Protein AF-A0A6P2B727-F1 (afdb_monomer_lite)

Structure (mmCIF, N/CA/C/O backbone):
data_AF-A0A6P2B727-F1
#
_entry.id   AF-A0A6P2B727-F1
#
loop_
_atom_site.group_PDB
_atom_site.id
_atom_site.type_symbol
_atom_site.label_atom_id
_atom_site.label_alt_id
_atom_site.label_comp_id
_atom_site.label_asym_id
_atom_site.label_entity_id
_atom_site.label_seq_id
_atom_site.pdbx_PDB_ins_code
_atom_site.Cartn_x
_atom_site.Cartn_y
_atom_site.Cartn_z
_atom_site.occupancy
_atom_site.B_iso_or_equiv
_atom_site.auth_seq_id
_atom_site.auth_comp_id
_atom_site.auth_asym_id
_atom_site.auth_atom_id
_atom_site.pdbx_PDB_model_num
ATOM 1 N N . MET A 1 1 ? -50.972 2.238 59.332 1.00 48.84 1 MET A N 1
ATOM 2 C CA . MET A 1 1 ? -49.492 2.180 59.290 1.00 48.84 1 MET A CA 1
ATOM 3 C C . MET A 1 1 ? -49.099 0.873 58.619 1.00 48.84 1 MET A C 1
ATOM 5 O O . MET A 1 1 ? -49.820 -0.094 58.826 1.00 48.84 1 MET A O 1
ATOM 9 N N . THR A 1 2 ? -48.007 0.879 57.842 1.00 46.78 2 THR A N 1
ATOM 10 C CA . THR A 1 2 ? -47.614 -0.051 56.746 1.00 46.78 2 THR A CA 1
ATOM 11 C C . THR A 1 2 ? -48.340 0.319 55.432 1.00 46.78 2 THR A C 1
ATOM 13 O O . THR A 1 2 ? -49.539 0.117 55.327 1.00 46.78 2 THR A O 1
ATOM 16 N N . GLY A 1 3 ? -47.795 1.053 54.447 1.00 42.72 3 GLY A N 1
ATOM 17 C CA . GLY A 1 3 ? -46.407 1.303 54.014 1.00 42.72 3 GLY A CA 1
ATOM 18 C C . GLY A 1 3 ? -45.991 0.197 53.035 1.00 42.72 3 GLY A C 1
ATOM 19 O O . GLY A 1 3 ? -45.582 -0.849 53.504 1.00 42.72 3 GLY A O 1
ATOM 20 N N . SER A 1 4 ? -46.396 0.237 51.759 1.00 52.66 4 SER A N 1
ATOM 21 C CA . SER A 1 4 ? -45.688 0.842 50.607 1.00 52.66 4 SER A CA 1
ATOM 22 C C . SER A 1 4 ? -44.306 0.235 50.320 1.00 52.66 4 SER A C 1
ATOM 24 O O . SER A 1 4 ? -43.302 0.856 50.641 1.00 52.66 4 SER A O 1
ATOM 26 N N . GLU A 1 5 ? -44.271 -0.909 49.628 1.00 52.00 5 GLU A N 1
ATOM 27 C CA . GLU A 1 5 ? -43.082 -1.439 48.930 1.00 52.00 5 GLU A CA 1
ATOM 28 C C . GLU A 1 5 ? -43.487 -2.074 47.585 1.00 52.00 5 GLU A C 1
ATOM 30 O O . GLU A 1 5 ? -43.272 -3.251 47.319 1.00 52.00 5 GLU A O 1
ATOM 35 N N . ALA A 1 6 ? -44.137 -1.289 46.726 1.00 51.97 6 ALA A N 1
ATOM 36 C CA . ALA A 1 6 ? -44.366 -1.645 45.327 1.00 51.97 6 ALA A CA 1
ATOM 37 C C . ALA A 1 6 ? -43.779 -0.536 44.453 1.00 51.97 6 ALA A C 1
ATOM 39 O O . ALA A 1 6 ? -44.463 0.396 44.039 1.00 51.97 6 ALA A O 1
ATOM 40 N N . GLY A 1 7 ? -42.471 -0.595 44.250 1.00 49.44 7 GLY A N 1
ATOM 41 C CA . GLY A 1 7 ? -41.760 0.341 43.399 1.00 49.44 7 GLY A CA 1
ATOM 42 C C . GLY A 1 7 ? -40.264 0.185 43.584 1.00 49.44 7 GLY A C 1
ATOM 43 O O . GLY A 1 7 ? -39.797 0.080 44.710 1.00 49.44 7 GLY A O 1
ATOM 44 N N . ILE A 1 8 ? -39.531 0.268 42.474 1.00 53.00 8 ILE A N 1
ATOM 45 C CA . ILE A 1 8 ? -38.064 0.283 42.377 1.00 53.00 8 ILE A CA 1
ATOM 46 C C . ILE A 1 8 ? -37.431 -1.113 42.219 1.00 53.00 8 ILE A C 1
ATOM 48 O O . ILE A 1 8 ? -36.650 -1.559 43.055 1.00 53.00 8 ILE A O 1
ATOM 52 N N . THR A 1 9 ? -37.692 -1.806 41.104 1.00 48.69 9 THR A N 1
ATOM 53 C CA . THR A 1 9 ? -36.707 -2.786 40.581 1.00 48.69 9 THR A CA 1
ATOM 54 C C . THR A 1 9 ? -36.763 -3.032 39.067 1.00 48.69 9 THR A C 1
ATOM 56 O O . THR A 1 9 ? -36.356 -4.094 38.621 1.00 48.69 9 THR A O 1
ATOM 59 N N . GLU A 1 10 ? -37.219 -2.076 38.247 1.00 50.22 10 GLU A N 1
ATOM 60 C CA . GLU A 1 10 ? -37.373 -2.328 36.795 1.00 50.22 10 GLU A CA 1
ATOM 61 C C . GLU A 1 10 ? -36.897 -1.209 35.848 1.00 50.22 10 GLU A C 1
ATOM 63 O O . GLU A 1 10 ? -37.287 -1.170 34.688 1.00 50.22 10 GLU A O 1
ATOM 68 N N . SER A 1 11 ? -36.017 -0.297 36.278 1.00 48.41 11 SER A N 1
ATOM 69 C CA . SER A 1 11 ? -35.586 0.819 35.409 1.00 48.41 11 SER A CA 1
ATOM 70 C C . SER A 1 11 ? -34.076 1.010 35.249 1.00 48.41 11 SER A C 1
ATOM 72 O O . SER A 1 11 ? -33.653 2.105 34.892 1.00 48.41 11 SER A O 1
ATOM 74 N N . ASN A 1 12 ? -33.253 -0.018 35.483 1.00 45.47 12 ASN A N 1
ATOM 75 C CA . ASN A 1 12 ? -31.789 0.110 35.381 1.00 45.47 12 ASN A CA 1
ATOM 76 C C . ASN A 1 12 ? -31.136 -0.525 34.138 1.00 45.47 12 ASN A C 1
ATOM 78 O O . ASN A 1 12 ? -29.913 -0.546 34.058 1.00 45.47 12 ASN A O 1
ATOM 82 N N . GLU A 1 13 ? -31.902 -0.950 33.129 1.00 48.34 13 GLU A N 1
ATOM 83 C CA . GLU A 1 13 ? -31.339 -1.446 31.853 1.00 48.34 13 GLU A CA 1
ATOM 84 C C . GLU A 1 13 ? -31.308 -0.401 30.719 1.00 48.34 13 GLU A C 1
ATOM 86 O O . GLU A 1 13 ? -31.066 -0.728 29.561 1.00 48.34 13 GLU A O 1
ATOM 91 N N . ALA A 1 14 ? -31.504 0.884 31.025 1.00 47.47 14 ALA A N 1
ATOM 92 C CA . ALA A 1 14 ? -31.524 1.955 30.022 1.00 47.47 14 ALA A CA 1
ATOM 93 C C . ALA A 1 14 ? -30.276 2.861 30.060 1.00 47.47 14 ALA A C 1
ATOM 95 O O . ALA A 1 14 ? -30.385 4.079 29.971 1.00 47.47 14 ALA A O 1
ATOM 96 N N . VAL A 1 15 ? -29.078 2.290 30.199 1.00 49.50 15 VAL A N 1
ATOM 97 C CA . VAL A 1 15 ? -27.776 2.980 30.070 1.00 49.50 15 VAL A CA 1
ATOM 98 C C . VAL A 1 15 ? -26.810 1.880 29.595 1.00 49.50 15 VAL A C 1
ATOM 100 O O . VAL A 1 15 ? -26.574 0.934 30.324 1.00 49.50 15 VAL A O 1
ATOM 103 N N . THR A 1 16 ? -26.291 1.781 28.369 1.00 44.53 16 THR A N 1
ATOM 104 C CA . THR A 1 16 ? -25.568 2.767 27.561 1.00 44.53 16 THR A CA 1
ATOM 105 C C . THR A 1 16 ? -25.277 2.110 26.205 1.00 44.53 16 THR A C 1
ATOM 107 O O . THR A 1 16 ? -24.249 1.470 26.012 1.00 44.53 16 THR A O 1
ATOM 110 N N . GLY A 1 17 ? -26.170 2.263 25.234 1.00 41.81 17 GLY A N 1
ATOM 111 C CA . GLY A 1 17 ? -25.830 2.039 23.831 1.00 41.81 17 GLY A CA 1
ATOM 112 C C . GLY A 1 17 ? -25.302 3.338 23.241 1.00 41.81 17 GLY A C 1
ATOM 113 O O . GLY A 1 17 ? -25.975 3.934 22.405 1.00 41.81 17 GLY A O 1
ATOM 114 N N . GLN A 1 18 ? -24.158 3.851 23.714 1.00 43.84 18 GLN A N 1
ATOM 115 C CA . GLN A 1 18 ? -23.497 4.951 23.007 1.00 43.84 18 GLN A CA 1
ATOM 116 C C . GLN A 1 18 ? -23.000 4.398 21.670 1.00 43.84 18 GLN A C 1
ATOM 118 O O . GLN A 1 18 ? -21.858 3.964 21.548 1.00 43.84 18 GLN A O 1
ATOM 123 N N . THR A 1 19 ? -23.870 4.413 20.657 1.00 49.22 19 THR A N 1
ATOM 124 C CA . THR A 1 19 ? -23.474 4.357 19.253 1.00 49.22 19 THR A CA 1
ATOM 125 C C . THR A 1 19 ? -22.501 5.506 19.055 1.00 49.22 19 THR A C 1
ATOM 127 O O . THR A 1 19 ? -22.911 6.665 18.932 1.00 49.22 19 THR A O 1
ATOM 130 N N . THR A 1 20 ? -21.205 5.216 19.124 1.00 51.78 20 THR A N 1
ATOM 131 C CA . THR A 1 20 ? -20.160 6.171 18.784 1.00 51.78 20 THR A CA 1
ATOM 132 C C . THR A 1 20 ? -20.373 6.500 17.313 1.00 51.78 20 THR A C 1
ATOM 134 O O . THR A 1 20 ? -19.991 5.736 16.434 1.00 51.78 20 THR A O 1
ATOM 137 N N . ARG A 1 21 ? -21.104 7.590 17.031 1.00 57.75 21 ARG A N 1
ATOM 138 C CA . ARG A 1 21 ? -21.418 8.001 15.660 1.00 57.75 21 ARG A CA 1
ATOM 139 C C . ARG A 1 21 ? -20.094 8.217 14.939 1.00 57.75 21 ARG A C 1
ATOM 141 O O . ARG A 1 21 ? -19.360 9.165 15.234 1.00 57.75 21 ARG A O 1
ATOM 148 N N . GLY A 1 22 ? -19.767 7.279 14.055 1.00 63.84 22 GLY A N 1
ATOM 149 C CA . GLY A 1 22 ? -18.620 7.372 13.173 1.00 63.84 22 GLY A CA 1
ATOM 150 C C . GLY A 1 22 ? -18.729 8.614 12.301 1.00 63.84 22 GLY A C 1
ATOM 151 O O . GLY A 1 22 ? -19.780 9.247 12.194 1.00 63.84 22 GLY A O 1
ATOM 152 N N . PHE A 1 23 ? -17.615 9.000 11.692 1.00 73.38 23 PHE A N 1
ATOM 153 C CA . PHE A 1 23 ? -17.657 10.040 10.675 1.00 73.38 23 PHE A CA 1
ATOM 154 C C . PHE A 1 23 ? -18.499 9.518 9.503 1.00 73.38 23 PHE A C 1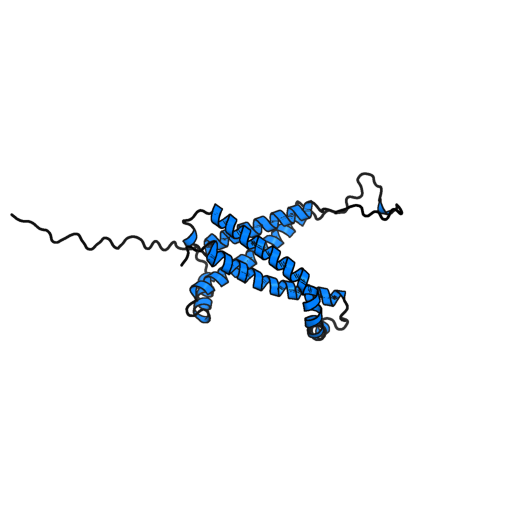
ATOM 156 O O . PHE A 1 23 ? -18.106 8.527 8.899 1.00 73.38 23 PHE A O 1
ATOM 163 N N . HIS A 1 24 ? -19.653 10.133 9.229 1.00 77.25 24 HIS A N 1
ATOM 164 C CA . HIS A 1 24 ? -20.531 9.707 8.142 1.00 77.25 24 HIS A CA 1
ATOM 165 C C . HIS A 1 24 ? -20.327 10.580 6.908 1.00 77.25 24 HIS A C 1
ATOM 167 O O . HIS A 1 24 ? -20.423 11.807 6.986 1.00 77.25 24 HIS A O 1
ATOM 173 N N . THR A 1 25 ? -20.075 9.952 5.764 1.00 84.75 25 THR A N 1
ATOM 174 C CA . THR A 1 25 ? -19.929 10.630 4.470 1.00 84.75 25 THR A CA 1
ATOM 175 C C . THR A 1 25 ? -21.089 10.287 3.538 1.00 84.75 25 THR A C 1
ATOM 177 O O . THR A 1 25 ? -21.704 9.232 3.684 1.00 84.75 25 THR A O 1
ATOM 180 N N . PRO A 1 26 ? -21.410 11.127 2.535 1.00 86.25 26 PRO A N 1
ATOM 181 C CA . PRO A 1 26 ? -22.421 10.778 1.534 1.00 86.25 26 PRO A CA 1
ATOM 182 C C . PRO A 1 26 ? -22.075 9.504 0.744 1.00 86.25 26 PRO A C 1
ATOM 184 O O . PRO A 1 26 ? -22.979 8.842 0.239 1.00 86.25 26 PRO A O 1
ATOM 187 N N . ILE A 1 27 ? -20.789 9.141 0.670 1.00 88.81 27 ILE A N 1
ATOM 188 C CA . ILE A 1 27 ? -20.309 7.918 0.015 1.00 88.81 27 ILE A CA 1
ATOM 189 C C . ILE A 1 27 ? -20.694 6.673 0.830 1.00 88.81 27 ILE A C 1
ATOM 191 O O . ILE A 1 27 ? -20.913 5.613 0.244 1.00 88.81 27 ILE A O 1
ATOM 195 N N . ASP A 1 28 ? -20.872 6.797 2.150 1.00 90.50 28 ASP A N 1
ATOM 196 C CA . ASP A 1 28 ? -21.197 5.669 3.031 1.00 90.50 28 ASP A CA 1
ATOM 197 C C . ASP A 1 28 ? -22.471 4.956 2.587 1.00 90.50 28 ASP A C 1
ATOM 199 O O . ASP A 1 28 ? -22.479 3.737 2.505 1.00 90.50 28 ASP A O 1
ATOM 203 N N . LYS A 1 29 ? -23.504 5.700 2.170 1.00 90.25 29 LYS A N 1
ATOM 204 C CA . LYS A 1 29 ? -24.764 5.114 1.682 1.00 90.25 29 LYS A CA 1
ATOM 205 C C . LYS A 1 29 ? -24.564 4.212 0.464 1.00 90.25 29 LYS A C 1
ATOM 207 O O . LYS A 1 29 ? -25.242 3.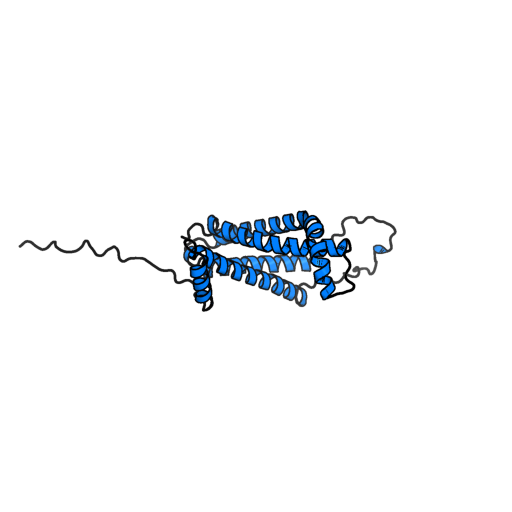199 0.322 1.00 90.25 29 LYS A O 1
ATOM 212 N N . ILE A 1 30 ? -23.650 4.588 -0.431 1.00 93.31 30 ILE A N 1
ATOM 213 C CA . ILE A 1 30 ? -23.333 3.800 -1.628 1.00 93.31 30 ILE A CA 1
ATOM 214 C C . ILE A 1 30 ? -22.572 2.540 -1.215 1.00 93.31 30 ILE A C 1
ATOM 216 O O . ILE A 1 30 ? -22.888 1.450 -1.688 1.00 93.31 30 ILE A O 1
ATOM 220 N N . ILE A 1 31 ? -21.601 2.679 -0.309 1.00 93.12 31 ILE A N 1
ATOM 221 C CA . ILE A 1 31 ? -20.817 1.553 0.206 1.00 93.12 31 ILE A CA 1
ATOM 222 C C . ILE A 1 31 ? -21.723 0.560 0.936 1.00 93.12 31 ILE A C 1
ATOM 224 O O . ILE A 1 31 ? -21.659 -0.632 0.651 1.00 93.12 31 ILE A O 1
ATOM 228 N N . GLU A 1 32 ? -22.593 1.043 1.820 1.00 92.69 32 GLU A N 1
ATOM 229 C CA . GLU A 1 32 ? -23.574 0.244 2.556 1.00 92.69 32 GLU A CA 1
ATOM 230 C C . GLU A 1 32 ? -24.523 -0.486 1.598 1.00 92.69 32 GLU A C 1
ATOM 232 O O . GLU A 1 32 ? -24.759 -1.680 1.762 1.00 92.69 32 GLU A O 1
ATOM 237 N N . ALA A 1 33 ? -25.010 0.183 0.546 1.00 91.94 33 ALA A N 1
ATOM 238 C CA . ALA A 1 33 ? -25.866 -0.447 -0.458 1.00 91.94 33 ALA A CA 1
ATOM 239 C C . ALA A 1 33 ? -25.145 -1.569 -1.228 1.00 91.94 33 ALA A C 1
ATOM 241 O O . ALA A 1 33 ? -25.716 -2.638 -1.453 1.00 91.94 33 ALA A O 1
ATOM 242 N N . ILE A 1 34 ? -23.884 -1.353 -1.617 1.00 93.44 34 ILE A N 1
ATOM 243 C CA . ILE A 1 34 ? -23.056 -2.378 -2.272 1.00 93.44 34 ILE A CA 1
ATOM 244 C C . ILE A 1 34 ? -22.805 -3.540 -1.305 1.00 93.44 34 ILE A C 1
ATOM 246 O O . ILE A 1 34 ? -22.976 -4.703 -1.673 1.00 93.44 34 ILE A O 1
ATOM 250 N N . ALA A 1 35 ? -22.442 -3.234 -0.063 1.00 93.62 35 ALA A N 1
ATOM 251 C CA . ALA A 1 35 ? -22.129 -4.224 0.951 1.00 93.62 35 ALA A CA 1
ATOM 252 C C . ALA A 1 35 ? -23.349 -5.080 1.320 1.00 93.62 35 ALA A C 1
ATOM 254 O O . ALA A 1 35 ? -23.233 -6.299 1.407 1.00 93.62 35 ALA A O 1
ATOM 255 N N . ALA A 1 36 ? -24.530 -4.473 1.449 1.00 92.62 36 ALA A N 1
ATOM 256 C CA . ALA A 1 36 ? -25.782 -5.187 1.681 1.00 92.62 36 ALA A CA 1
ATOM 257 C C . ALA A 1 36 ? -26.155 -6.100 0.502 1.00 92.62 36 ALA A C 1
ATOM 259 O O . ALA A 1 36 ? -26.687 -7.189 0.706 1.00 92.62 36 ALA A O 1
ATOM 260 N N . ARG A 1 37 ? -25.847 -5.684 -0.734 1.00 93.44 37 ARG A N 1
ATOM 261 C CA . ARG A 1 37 ? -26.163 -6.458 -1.940 1.00 93.44 37 ARG A CA 1
ATOM 262 C C . ARG A 1 37 ? -25.243 -7.662 -2.149 1.00 93.44 37 ARG A C 1
ATOM 264 O O . ARG A 1 37 ? -25.719 -8.701 -2.593 1.00 93.44 37 ARG A O 1
ATOM 271 N N . PHE A 1 38 ? -23.946 -7.515 -1.881 1.00 93.19 38 PHE A N 1
ATOM 272 C CA . PHE A 1 38 ? -22.937 -8.535 -2.206 1.00 93.19 38 PHE A CA 1
ATOM 273 C C . PHE A 1 38 ? -22.350 -9.254 -0.987 1.00 93.19 38 PHE A C 1
ATOM 275 O O . PHE A 1 38 ? -21.713 -10.290 -1.146 1.00 93.19 38 PHE A O 1
ATOM 282 N N . GLY A 1 39 ? -22.536 -8.720 0.219 1.00 85.00 39 GLY A N 1
ATOM 283 C CA . GLY A 1 39 ? -21.859 -9.204 1.419 1.00 85.00 39 GLY A CA 1
ATOM 284 C C . GLY A 1 39 ? -22.600 -10.282 2.205 1.00 85.00 39 GLY A C 1
ATOM 285 O O . GLY A 1 39 ? -21.966 -10.938 3.025 1.00 85.00 39 GLY A O 1
ATOM 286 N N . GLY A 1 40 ? -23.904 -10.492 1.984 1.00 91.94 40 GLY A N 1
ATOM 287 C CA . GLY A 1 40 ? -24.691 -11.501 2.710 1.00 91.94 40 GLY A CA 1
ATOM 288 C C . GLY A 1 40 ? -24.528 -11.387 4.234 1.00 91.94 40 GLY A C 1
ATOM 289 O O . GLY A 1 40 ? -24.643 -10.299 4.795 1.00 91.94 40 GLY A O 1
ATOM 290 N N . GLU A 1 41 ? -24.176 -12.492 4.898 1.00 91.25 41 GLU A N 1
ATOM 291 C CA . GLU A 1 41 ? -23.889 -12.539 6.347 1.00 91.25 41 GLU A CA 1
ATOM 292 C C . GLU A 1 41 ? -22.670 -11.694 6.767 1.00 91.25 41 GLU A C 1
ATOM 294 O O . GLU A 1 41 ? -22.508 -11.348 7.937 1.00 91.25 41 GLU A O 1
ATOM 299 N N . LYS A 1 42 ? -21.807 -11.334 5.812 1.00 91.06 42 LYS A N 1
ATOM 300 C CA . LYS A 1 42 ? -20.571 -10.566 6.004 1.00 91.06 42 LYS A CA 1
ATOM 301 C C . LYS A 1 42 ? -20.665 -9.134 5.473 1.00 91.06 42 LYS A C 1
ATOM 303 O O . LYS A 1 42 ? -19.636 -8.484 5.296 1.00 91.06 42 LYS A O 1
ATOM 308 N N . ALA A 1 43 ? -21.871 -8.600 5.263 1.00 91.31 43 ALA A N 1
ATOM 309 C CA . ALA A 1 43 ? -22.071 -7.237 4.758 1.00 91.31 43 ALA A CA 1
ATOM 310 C C . ALA A 1 43 ? -21.286 -6.175 5.553 1.00 91.31 43 ALA A C 1
ATOM 312 O O . ALA A 1 43 ? -20.611 -5.342 4.954 1.00 91.31 43 ALA A O 1
ATOM 313 N N . LYS A 1 44 ? -21.265 -6.261 6.889 1.00 90.38 44 LYS A N 1
ATOM 314 C CA . LYS A 1 44 ? -20.494 -5.334 7.742 1.00 90.38 44 LYS A CA 1
ATOM 315 C C . LYS A 1 44 ? -18.978 -5.422 7.502 1.00 90.38 44 LYS A C 1
ATOM 317 O O . LYS A 1 44 ? -18.282 -4.408 7.511 1.00 90.38 44 LYS A O 1
ATOM 322 N N . GLU A 1 45 ? -18.446 -6.624 7.273 1.00 92.19 45 GLU A N 1
ATOM 323 C CA . GLU A 1 45 ? -17.024 -6.816 6.949 1.00 92.19 45 GLU A CA 1
ATOM 324 C C . GLU A 1 45 ? -16.697 -6.290 5.546 1.00 92.19 45 GLU A C 1
ATOM 326 O O . GLU A 1 45 ? -15.668 -5.639 5.369 1.00 92.19 45 GLU A O 1
ATOM 331 N N . LEU A 1 46 ? -17.590 -6.501 4.572 1.00 93.81 46 LEU A N 1
ATOM 332 C CA . LEU A 1 46 ? -17.433 -5.979 3.215 1.00 93.81 46 LEU A CA 1
ATOM 333 C C . LEU A 1 46 ? -17.471 -4.443 3.184 1.00 93.81 46 LEU A C 1
ATOM 335 O O . LEU A 1 46 ? -16.656 -3.827 2.501 1.00 93.81 46 LEU A O 1
ATOM 339 N N . GLU A 1 47 ? -18.353 -3.812 3.958 1.00 93.94 47 GLU A N 1
ATOM 340 C CA . GLU A 1 47 ? -18.390 -2.354 4.118 1.00 93.94 47 GLU A CA 1
ATOM 341 C C . GLU A 1 47 ? -17.044 -1.820 4.639 1.00 93.94 47 GLU A C 1
ATOM 343 O O . GLU A 1 47 ? -16.455 -0.910 4.048 1.00 93.94 47 GLU A O 1
ATOM 348 N N . ARG A 1 48 ? -16.511 -2.434 5.707 1.00 94.25 48 ARG A N 1
ATOM 349 C CA . ARG A 1 48 ? -15.195 -2.091 6.271 1.00 94.25 48 ARG A CA 1
ATOM 350 C C . ARG A 1 48 ? -14.076 -2.305 5.255 1.00 94.25 48 ARG A C 1
ATOM 352 O O . ARG A 1 48 ? -13.184 -1.466 5.162 1.00 94.25 48 ARG A O 1
ATOM 359 N N . PHE A 1 49 ? -14.127 -3.387 4.481 1.00 95.44 49 PHE A N 1
ATOM 360 C CA . PHE A 1 49 ? -13.150 -3.666 3.432 1.00 95.44 49 PHE A CA 1
ATOM 361 C C . PHE A 1 49 ? -13.166 -2.597 2.337 1.00 95.44 49 PHE A C 1
ATOM 363 O O . PHE A 1 49 ? -12.110 -2.081 1.979 1.00 95.44 49 PHE A O 1
ATOM 370 N N . ILE A 1 50 ? -14.346 -2.204 1.847 1.00 94.81 50 ILE A N 1
ATOM 371 C CA . ILE A 1 50 ? -14.474 -1.164 0.816 1.00 94.81 50 ILE A CA 1
ATOM 372 C C . ILE A 1 50 ? -13.958 0.180 1.344 1.00 94.81 50 ILE A C 1
ATOM 374 O O . ILE A 1 50 ? -13.167 0.839 0.666 1.00 94.81 50 ILE A O 1
ATOM 378 N N . LYS A 1 51 ? -14.334 0.572 2.571 1.00 94.88 51 LYS A N 1
ATOM 379 C CA . LYS A 1 51 ? -13.802 1.788 3.209 1.00 94.88 51 LYS A CA 1
ATOM 380 C C . LYS A 1 51 ? -12.279 1.716 3.341 1.00 94.88 51 LYS A C 1
ATOM 382 O O . LYS A 1 51 ? -11.589 2.666 2.984 1.00 94.88 51 LYS A O 1
ATOM 387 N N . PHE A 1 52 ? -11.743 0.579 3.782 1.00 95.00 52 PHE A N 1
ATOM 388 C CA . PHE A 1 52 ? -10.302 0.360 3.897 1.00 95.00 52 PHE A CA 1
ATOM 389 C C . PHE A 1 52 ? -9.581 0.465 2.547 1.00 95.00 52 PHE A C 1
ATOM 391 O O . PHE A 1 52 ? -8.541 1.114 2.459 1.00 95.00 52 PHE A O 1
ATOM 398 N N . ALA A 1 53 ? -10.144 -0.114 1.485 1.00 94.44 53 ALA A N 1
ATOM 399 C CA . ALA A 1 53 ? -9.596 -0.025 0.136 1.00 94.44 53 ALA A CA 1
ATOM 400 C C . ALA A 1 53 ? -9.554 1.428 -0.362 1.00 94.44 53 ALA A C 1
ATOM 402 O O . ALA A 1 53 ? -8.532 1.861 -0.895 1.00 94.44 53 ALA A O 1
ATOM 403 N N . ILE A 1 54 ? -10.618 2.205 -0.125 1.00 94.69 54 ILE A N 1
ATOM 404 C CA . ILE A 1 54 ? -10.667 3.638 -0.458 1.00 94.69 54 ILE A CA 1
ATOM 405 C C . ILE A 1 54 ? -9.567 4.398 0.286 1.00 94.69 54 ILE A C 1
ATOM 407 O O . ILE A 1 54 ? -8.801 5.130 -0.339 1.00 94.69 54 ILE A O 1
ATOM 411 N N . VAL A 1 55 ? -9.434 4.182 1.598 1.00 93.19 55 VAL A N 1
ATOM 412 C CA . VAL A 1 55 ? -8.376 4.815 2.397 1.00 93.19 55 VAL A CA 1
ATOM 413 C C . VAL A 1 55 ? -6.985 4.421 1.891 1.00 93.19 55 VAL A C 1
ATOM 415 O O . VAL A 1 55 ? -6.108 5.279 1.785 1.00 93.19 55 VAL A O 1
ATOM 418 N N . GLY A 1 56 ? -6.782 3.154 1.526 1.00 90.69 56 GLY A N 1
ATOM 419 C CA . GLY A 1 56 ? -5.531 2.669 0.946 1.00 90.69 56 GLY A CA 1
ATOM 420 C C . GLY A 1 56 ? -5.176 3.372 -0.367 1.00 90.69 56 GLY A C 1
ATOM 421 O O . GLY A 1 56 ? -4.036 3.807 -0.538 1.00 90.69 56 GLY A O 1
ATOM 422 N N . ILE A 1 57 ? -6.152 3.554 -1.264 1.00 91.12 57 ILE A N 1
ATOM 423 C CA . ILE A 1 57 ? -5.974 4.305 -2.518 1.00 91.12 57 ILE A CA 1
ATOM 424 C C . ILE A 1 57 ? -5.625 5.767 -2.220 1.00 91.12 57 ILE A C 1
ATOM 426 O O . ILE A 1 57 ? -4.672 6.297 -2.790 1.00 91.12 57 ILE A O 1
ATOM 430 N N . THR A 1 58 ? -6.336 6.416 -1.293 1.00 91.44 58 THR A N 1
ATOM 431 C CA . THR A 1 58 ? -6.013 7.787 -0.867 1.00 91.44 58 THR A CA 1
ATOM 432 C C . THR A 1 58 ? -4.598 7.879 -0.293 1.00 91.44 58 THR A C 1
ATOM 434 O O . THR A 1 58 ? -3.870 8.811 -0.623 1.00 91.44 58 THR A O 1
ATOM 437 N N . GLY A 1 59 ? -4.173 6.898 0.506 1.00 87.56 59 GLY A N 1
ATOM 438 C CA . GLY A 1 59 ? -2.811 6.813 1.034 1.00 87.56 59 GLY A CA 1
ATOM 439 C C . GLY A 1 59 ? -1.754 6.737 -0.069 1.00 87.56 59 GLY A C 1
ATOM 440 O O . GLY A 1 59 ? -0.762 7.456 0.002 1.00 87.56 59 GLY A O 1
ATOM 441 N N . ALA A 1 60 ? -1.990 5.943 -1.118 1.00 86.56 60 ALA A N 1
ATOM 442 C CA . ALA A 1 60 ? -1.092 5.861 -2.272 1.00 86.56 60 ALA A CA 1
ATOM 443 C C . ALA A 1 60 ? -1.019 7.182 -3.059 1.00 86.56 60 ALA A C 1
ATOM 445 O O . ALA A 1 60 ? 0.057 7.587 -3.492 1.00 86.56 60 ALA A O 1
ATOM 446 N N . VAL A 1 61 ? -2.144 7.888 -3.212 1.00 90.12 61 VAL A N 1
ATOM 447 C CA . VAL A 1 61 ? -2.166 9.220 -3.843 1.00 90.12 61 VAL A CA 1
ATOM 448 C C . VAL A 1 61 ? -1.381 10.236 -3.011 1.00 90.12 61 VAL A C 1
ATOM 450 O O . VAL A 1 61 ? -0.619 11.021 -3.571 1.00 90.12 61 VAL A O 1
ATOM 453 N N . VAL A 1 62 ? -1.529 10.210 -1.682 1.00 87.25 62 VAL A N 1
ATOM 454 C CA . VAL A 1 62 ? -0.764 11.072 -0.768 1.00 87.25 62 VAL A CA 1
ATOM 455 C C . VAL A 1 62 ? 0.731 10.767 -0.845 1.00 87.25 62 VAL A C 1
ATOM 457 O O . VAL A 1 62 ? 1.519 11.705 -0.908 1.00 87.25 62 VAL A O 1
ATOM 460 N N . ASP A 1 63 ? 1.116 9.490 -0.885 1.00 84.25 63 ASP A N 1
ATOM 461 C CA . ASP A 1 63 ? 2.513 9.060 -1.017 1.00 84.25 63 ASP A CA 1
ATOM 462 C C . ASP A 1 63 ? 3.150 9.612 -2.301 1.00 84.25 63 ASP A C 1
ATOM 464 O O . ASP A 1 63 ? 4.132 10.354 -2.250 1.00 84.25 63 ASP A O 1
ATOM 468 N N . LEU A 1 64 ? 2.529 9.341 -3.454 1.00 84.88 64 LEU A N 1
ATOM 469 C CA . LEU A 1 64 ? 3.022 9.798 -4.756 1.00 84.88 64 LEU A CA 1
ATOM 470 C C . LEU A 1 64 ? 3.022 11.328 -4.868 1.00 84.88 64 LEU A C 1
ATOM 472 O O . LEU A 1 64 ? 3.979 11.912 -5.377 1.00 84.88 64 LEU A O 1
ATOM 476 N N . GLY A 1 65 ? 1.966 11.981 -4.379 1.00 86.38 65 GLY A N 1
ATOM 477 C CA . GLY A 1 65 ? 1.836 13.434 -4.412 1.00 86.38 65 GLY A CA 1
ATOM 478 C C . GLY A 1 65 ? 2.864 14.135 -3.527 1.00 86.38 65 GLY A C 1
ATOM 479 O O . GLY A 1 65 ? 3.492 15.101 -3.962 1.00 86.38 65 GLY A O 1
ATOM 480 N N . LEU A 1 66 ? 3.081 13.637 -2.307 1.00 87.75 66 LEU A N 1
ATOM 481 C CA . LEU A 1 66 ? 4.063 14.205 -1.387 1.00 87.75 66 LEU A CA 1
ATOM 482 C C . LEU A 1 66 ? 5.491 13.944 -1.866 1.00 87.75 66 LEU A C 1
ATOM 484 O O . LEU A 1 66 ? 6.321 14.848 -1.797 1.00 87.75 66 LEU A O 1
ATOM 488 N N . LEU A 1 67 ? 5.767 12.753 -2.404 1.00 82.62 67 LEU A N 1
ATOM 489 C CA . LEU A 1 67 ? 7.051 12.448 -3.026 1.00 82.62 67 LEU A CA 1
ATOM 490 C C . LEU A 1 67 ? 7.354 13.421 -4.172 1.00 82.62 67 LEU A C 1
ATOM 492 O O . LEU A 1 67 ? 8.427 14.024 -4.189 1.00 82.62 67 LEU A O 1
ATOM 496 N N . ALA A 1 68 ? 6.403 13.611 -5.090 1.00 85.06 68 ALA A N 1
ATOM 497 C CA . ALA A 1 68 ? 6.552 14.533 -6.211 1.00 85.06 68 ALA A CA 1
ATOM 498 C C . ALA A 1 68 ? 6.755 15.978 -5.733 1.00 85.06 68 ALA A C 1
ATOM 500 O O . ALA A 1 68 ? 7.656 16.667 -6.210 1.00 85.06 68 ALA A O 1
ATOM 501 N N . LEU A 1 69 ? 5.971 16.427 -4.746 1.00 86.00 69 LEU A N 1
ATOM 502 C CA . LEU A 1 69 ? 6.097 17.771 -4.186 1.00 86.00 69 LEU A CA 1
ATOM 503 C C . LEU A 1 69 ? 7.475 17.988 -3.555 1.00 86.00 69 LEU A C 1
ATOM 505 O O . LEU A 1 69 ? 8.133 18.981 -3.867 1.00 86.00 69 LEU A O 1
ATOM 509 N N . LEU A 1 70 ? 7.926 17.065 -2.699 1.00 84.19 70 LEU A N 1
ATOM 510 C CA . LEU A 1 70 ? 9.233 17.149 -2.049 1.00 84.19 70 LEU A CA 1
ATOM 511 C C . LEU A 1 70 ? 10.356 17.173 -3.083 1.00 84.19 70 LEU A C 1
ATOM 513 O O . LEU A 1 70 ? 11.250 18.002 -2.964 1.00 84.19 70 LEU A O 1
ATOM 517 N N . GLN A 1 71 ? 10.285 16.339 -4.120 1.00 82.75 71 GLN A N 1
ATOM 518 C CA . GLN A 1 71 ? 11.294 16.303 -5.179 1.00 82.75 71 GLN A CA 1
ATOM 519 C C . GLN A 1 71 ? 11.305 17.555 -6.063 1.00 82.75 71 GLN A C 1
ATOM 521 O O . GLN A 1 71 ? 12.358 17.949 -6.548 1.00 82.75 71 GLN A O 1
ATOM 526 N N . VAL A 1 72 ? 10.172 18.221 -6.263 1.00 84.69 72 VAL A N 1
ATOM 527 C CA . VAL A 1 72 ? 10.136 19.461 -7.056 1.00 84.69 72 VAL A CA 1
ATOM 528 C C . VAL A 1 72 ? 10.589 20.680 -6.243 1.00 84.69 72 VAL A C 1
ATOM 530 O O . VAL A 1 72 ? 11.105 21.634 -6.819 1.00 84.69 72 VAL A O 1
ATOM 533 N N . THR A 1 73 ? 10.415 20.670 -4.918 1.00 83.94 73 THR A N 1
ATOM 534 C CA . THR A 1 73 ? 10.599 21.868 -4.075 1.00 83.94 73 THR A CA 1
ATOM 535 C C . THR A 1 73 ? 11.820 21.805 -3.157 1.00 83.94 73 THR A C 1
ATOM 537 O O . THR A 1 73 ? 12.703 22.653 -3.255 1.00 83.94 73 THR A O 1
ATOM 540 N N . PHE A 1 74 ? 11.873 20.826 -2.251 1.00 79.19 74 PHE A N 1
ATOM 541 C CA . PHE A 1 74 ? 12.802 20.824 -1.112 1.00 79.19 74 PHE A CA 1
ATOM 542 C C . PHE A 1 74 ? 13.938 19.802 -1.235 1.00 79.19 74 PHE A C 1
ATOM 544 O O . PHE A 1 74 ? 15.006 19.996 -0.661 1.00 79.19 74 PHE A O 1
ATOM 551 N N . LEU A 1 75 ? 13.708 18.701 -1.949 1.00 78.44 75 LEU A N 1
ATOM 552 C CA . LEU A 1 75 ? 14.579 17.527 -2.019 1.00 78.44 75 LEU A CA 1
ATOM 553 C C . LEU A 1 75 ? 14.712 17.018 -3.465 1.00 78.44 75 LEU A C 1
ATOM 555 O O . LEU A 1 75 ? 14.367 15.863 -3.735 1.00 78.44 75 LEU A O 1
ATOM 559 N N . PRO A 1 76 ? 15.214 17.839 -4.407 1.00 74.19 76 PRO A N 1
ATOM 560 C CA . PRO A 1 76 ? 15.390 17.409 -5.786 1.00 74.19 76 PRO A CA 1
ATOM 561 C C . PRO A 1 76 ? 16.229 16.130 -5.881 1.00 74.19 76 PRO A C 1
ATOM 563 O O . PRO A 1 76 ? 17.223 16.003 -5.145 1.00 74.19 76 PRO A O 1
ATOM 566 N N . PRO A 1 77 ? 15.841 15.175 -6.758 1.00 70.00 77 PRO A N 1
ATOM 567 C CA . PRO A 1 77 ? 16.632 13.981 -7.010 1.00 70.00 77 PRO A CA 1
ATOM 568 C C . PRO A 1 77 ? 17.997 14.458 -7.471 1.00 70.00 77 PRO A C 1
ATOM 570 O O . PRO A 1 77 ? 18.065 15.191 -8.453 1.00 70.00 77 PRO A O 1
ATOM 573 N N . ALA A 1 78 ? 19.042 14.150 -6.695 1.00 65.88 78 ALA A N 1
ATOM 574 C CA . ALA A 1 78 ? 20.311 14.859 -6.804 1.00 65.88 78 ALA A CA 1
ATOM 575 C C . ALA A 1 78 ? 20.748 14.964 -8.271 1.00 65.88 78 ALA A C 1
ATOM 577 O O . ALA A 1 78 ? 21.023 13.947 -8.910 1.00 65.88 78 ALA A O 1
ATOM 578 N N . ALA A 1 79 ? 20.787 16.196 -8.787 1.00 54.97 79 ALA A N 1
ATOM 579 C CA . ALA A 1 79 ? 21.574 16.505 -9.963 1.00 54.97 79 ALA A CA 1
ATOM 580 C C . ALA A 1 79 ? 23.002 16.076 -9.632 1.00 54.97 79 ALA A C 1
ATOM 582 O O . ALA A 1 79 ? 23.461 16.325 -8.513 1.00 54.97 79 ALA A O 1
ATOM 583 N N . TYR A 1 80 ? 23.660 15.386 -10.564 1.00 46.88 80 TYR A N 1
ATOM 584 C CA . TYR A 1 80 ? 25.075 15.052 -10.479 1.00 46.88 80 TYR A CA 1
ATOM 585 C C . TYR A 1 80 ? 25.818 16.202 -9.796 1.00 46.88 80 TYR A C 1
ATOM 587 O O . TYR A 1 80 ? 25.870 17.305 -10.341 1.00 46.88 80 TYR A O 1
ATOM 595 N N . ILE A 1 81 ? 26.357 15.976 -8.594 1.00 43.69 81 ILE A N 1
ATOM 596 C CA . ILE A 1 81 ? 27.366 16.886 -8.069 1.00 43.69 81 ILE A CA 1
ATOM 597 C C . ILE A 1 81 ? 28.517 16.699 -9.048 1.00 43.69 81 ILE A C 1
ATOM 599 O O . ILE A 1 81 ? 29.255 15.718 -8.956 1.00 43.69 81 ILE A O 1
ATOM 603 N N . SER A 1 82 ? 28.626 17.586 -10.041 1.00 47.28 82 SER A N 1
ATOM 604 C CA . SER A 1 82 ? 29.881 17.802 -10.742 1.00 47.28 82 SER A CA 1
ATOM 605 C C . SER A 1 82 ? 30.896 17.976 -9.628 1.00 47.28 82 SER A C 1
ATOM 607 O O . SER A 1 82 ? 30.772 18.922 -8.849 1.00 47.28 82 SER A O 1
ATOM 609 N N . SER A 1 83 ? 31.764 16.975 -9.474 1.00 52.75 83 SER A N 1
ATOM 610 C CA . SER A 1 83 ? 32.782 16.849 -8.432 1.00 52.75 83 SER A CA 1
ATOM 611 C C . SER A 1 83 ? 33.180 18.227 -7.885 1.00 52.75 83 SER A C 1
ATOM 613 O O . SER A 1 83 ? 33.561 19.069 -8.705 1.00 52.75 83 SER A O 1
ATOM 615 N N . PRO A 1 84 ? 33.152 18.483 -6.563 1.00 43.66 84 PRO A N 1
ATOM 616 C CA . PRO A 1 84 ? 33.492 19.795 -5.995 1.00 43.66 84 PRO A CA 1
ATOM 617 C C . PRO A 1 84 ? 34.882 20.329 -6.397 1.00 43.66 84 PRO A C 1
ATOM 619 O O . PRO A 1 84 ? 35.188 21.491 -6.167 1.00 43.66 84 PRO A O 1
ATOM 622 N N . LEU A 1 85 ? 35.717 19.480 -7.007 1.00 55.66 85 LEU A N 1
ATOM 623 C CA . LEU A 1 85 ? 37.062 19.772 -7.502 1.00 55.66 85 LEU A CA 1
ATOM 624 C C . LEU A 1 85 ? 37.200 19.717 -9.041 1.00 55.66 85 LEU A C 1
ATOM 626 O O . LEU A 1 85 ? 38.317 19.720 -9.545 1.00 55.66 85 LEU A O 1
ATOM 630 N N . GLY A 1 86 ? 36.104 19.630 -9.806 1.00 48.88 86 GLY A N 1
ATOM 631 C CA . GLY A 1 86 ? 36.130 19.603 -11.281 1.00 48.88 86 GLY A CA 1
ATOM 632 C C . GLY A 1 86 ? 36.831 18.390 -11.921 1.00 48.88 86 GLY A C 1
ATOM 633 O O . GLY A 1 86 ? 37.073 18.399 -13.125 1.00 48.88 86 GLY A O 1
ATOM 634 N N . PHE A 1 87 ? 37.160 17.353 -11.146 1.00 51.25 87 PHE A N 1
ATOM 635 C CA . PHE A 1 87 ? 37.865 16.161 -11.611 1.00 51.25 87 PHE A CA 1
ATOM 636 C C . PHE A 1 87 ? 36.928 14.945 -11.670 1.00 51.25 87 PHE A C 1
ATOM 638 O O . PHE A 1 87 ? 36.422 14.480 -10.647 1.00 51.25 87 PHE A O 1
ATOM 645 N N . SER A 1 88 ? 36.713 14.411 -12.875 1.00 51.22 88 SER A N 1
ATOM 646 C CA . SER A 1 88 ? 35.964 13.170 -13.093 1.00 51.22 88 SER A CA 1
ATOM 647 C C . SER A 1 88 ? 36.880 11.964 -12.891 1.00 51.22 88 SER A C 1
ATOM 649 O O . SER A 1 88 ? 37.801 11.748 -13.673 1.00 51.22 88 SER A O 1
ATOM 651 N N . LEU A 1 89 ? 36.606 11.146 -11.872 1.00 52.25 89 LEU A N 1
ATOM 652 C CA . LEU A 1 89 ? 37.308 9.874 -11.641 1.00 52.25 89 LEU A CA 1
ATOM 653 C C . LEU A 1 89 ? 37.065 8.838 -12.759 1.00 52.25 89 LEU A C 1
ATOM 655 O O . LEU A 1 89 ? 37.765 7.833 -12.814 1.00 52.25 89 LEU A O 1
ATOM 659 N N . ALA A 1 90 ? 36.112 9.090 -13.667 1.00 52.09 90 ALA A N 1
ATOM 660 C CA . ALA A 1 90 ? 35.769 8.203 -14.780 1.00 52.09 90 ALA A CA 1
ATOM 661 C C . ALA A 1 90 ? 36.842 8.133 -15.887 1.00 52.09 90 ALA A C 1
ATOM 663 O O . ALA A 1 90 ? 36.723 7.317 -16.796 1.00 52.09 90 ALA A O 1
ATOM 664 N N . THR A 1 91 ? 37.879 8.978 -15.843 1.00 53.22 91 THR A N 1
ATOM 665 C CA . THR A 1 91 ? 39.001 8.957 -16.801 1.00 53.22 91 THR A CA 1
ATOM 666 C C . THR A 1 91 ? 40.183 8.104 -16.343 1.00 53.22 91 THR A C 1
ATOM 668 O O . THR A 1 91 ? 41.115 7.895 -17.120 1.00 53.22 91 THR A O 1
ATOM 671 N N . LEU A 1 92 ? 40.171 7.594 -15.106 1.00 63.44 92 LEU A N 1
ATOM 672 C CA . LEU A 1 92 ? 41.209 6.683 -14.637 1.00 63.44 92 LEU A CA 1
ATOM 673 C C . LEU A 1 92 ? 40.883 5.246 -15.078 1.00 63.44 92 LEU A C 1
ATOM 675 O O . LEU A 1 92 ? 39.777 4.772 -14.824 1.00 63.44 92 LEU A O 1
ATOM 679 N N . PRO A 1 93 ? 41.838 4.506 -15.671 1.00 52.75 93 PRO A N 1
ATOM 680 C CA . PRO A 1 93 ? 41.660 3.113 -16.083 1.00 52.75 93 PRO A CA 1
ATOM 681 C C . PRO A 1 93 ? 41.760 2.150 -14.883 1.00 52.75 93 PRO A C 1
ATOM 683 O O . PRO A 1 93 ? 42.368 1.088 -14.969 1.00 52.75 93 PRO A O 1
ATOM 686 N N . LEU A 1 94 ? 41.201 2.542 -13.737 1.00 59.56 94 LEU A N 1
ATOM 687 C CA . LEU A 1 94 ? 41.054 1.708 -12.551 1.00 59.56 94 LEU A CA 1
ATOM 688 C C . LEU A 1 94 ? 39.567 1.391 -12.415 1.00 59.56 94 LEU A C 1
ATOM 690 O O . LEU A 1 94 ? 38.794 2.150 -11.842 1.00 59.56 94 LEU A O 1
ATOM 694 N N . ASN A 1 95 ? 39.177 0.239 -12.944 1.00 54.66 95 ASN A N 1
ATOM 695 C CA . ASN A 1 95 ? 37.876 -0.414 -12.801 1.00 54.66 95 ASN A CA 1
ATOM 696 C C . ASN A 1 95 ? 37.613 -0.916 -11.365 1.00 54.66 95 ASN A C 1
ATOM 698 O O . ASN A 1 95 ? 37.091 -2.010 -11.158 1.00 54.66 95 ASN A O 1
ATOM 702 N N . MET A 1 96 ? 37.981 -0.122 -10.360 1.00 53.69 96 MET A N 1
ATOM 703 C CA . MET A 1 96 ? 37.569 -0.336 -8.982 1.00 53.69 96 MET A CA 1
ATOM 704 C C . MET A 1 96 ? 36.301 0.476 -8.722 1.00 53.69 96 MET A C 1
ATOM 706 O O . MET A 1 96 ? 36.353 1.596 -8.220 1.00 53.69 96 MET A O 1
ATOM 710 N N . GLU A 1 97 ? 35.145 -0.119 -9.023 1.00 50.16 97 GLU A N 1
ATOM 711 C CA . GLU A 1 97 ? 33.865 0.268 -8.418 1.00 50.16 97 GLU A CA 1
ATOM 712 C C . GLU A 1 97 ? 33.876 -0.101 -6.922 1.00 50.16 97 GLU A C 1
ATOM 714 O O . GLU A 1 97 ? 33.145 -0.972 -6.453 1.00 50.16 97 GLU A O 1
ATOM 719 N N . ILE A 1 98 ? 34.747 0.534 -6.133 1.00 49.00 98 ILE A N 1
ATOM 720 C CA . ILE A 1 98 ? 34.673 0.439 -4.676 1.00 49.00 98 ILE A CA 1
ATOM 721 C C . ILE A 1 98 ? 33.535 1.359 -4.238 1.00 49.00 98 ILE A C 1
ATOM 723 O O . ILE A 1 98 ? 33.718 2.555 -4.039 1.00 49.00 98 ILE A O 1
ATOM 727 N N . PHE A 1 99 ? 32.346 0.776 -4.097 1.00 42.22 99 PHE A N 1
ATOM 728 C CA . PHE A 1 99 ? 31.289 1.267 -3.211 1.00 42.22 99 PHE A CA 1
ATOM 729 C C . PHE A 1 99 ? 30.854 2.730 -3.427 1.00 42.22 99 PHE A C 1
ATOM 731 O O . PHE A 1 99 ? 30.518 3.438 -2.478 1.00 42.22 99 PHE A O 1
ATOM 738 N N . ALA A 1 100 ? 30.804 3.196 -4.675 1.00 41.34 100 ALA A N 1
ATOM 739 C CA . ALA A 1 100 ? 30.045 4.395 -4.998 1.00 41.34 100 ALA A CA 1
ATOM 740 C C . ALA A 1 100 ? 28.559 4.018 -4.985 1.00 41.34 100 ALA A C 1
ATOM 742 O O . ALA A 1 100 ? 27.979 3.713 -6.019 1.00 41.34 100 ALA A O 1
ATOM 743 N N . ILE A 1 101 ? 27.943 3.984 -3.802 1.00 47.34 101 ILE A N 1
ATOM 744 C CA . ILE A 1 101 ? 26.489 4.099 -3.695 1.00 47.34 101 ILE A CA 1
ATOM 745 C C . ILE A 1 101 ? 26.214 5.581 -3.967 1.00 47.34 101 ILE A C 1
ATOM 747 O O . ILE A 1 101 ? 26.494 6.390 -3.077 1.00 47.34 101 ILE A O 1
ATOM 751 N N . PRO A 1 102 ? 25.702 6.005 -5.142 1.00 50.31 102 PRO A N 1
ATOM 752 C CA . PRO A 1 102 ? 25.078 7.311 -5.249 1.00 50.31 102 PRO A CA 1
ATOM 753 C C . PRO A 1 102 ? 23.818 7.248 -4.388 1.00 50.31 102 PRO A C 1
ATOM 755 O O . PRO A 1 102 ? 22.708 6.999 -4.853 1.00 50.31 102 PRO A O 1
ATOM 758 N N . LEU A 1 103 ? 23.992 7.413 -3.078 1.00 48.94 103 LEU A N 1
ATOM 759 C CA . LEU A 1 103 ? 22.893 7.684 -2.188 1.00 48.94 103 LEU A CA 1
ATOM 760 C C . LEU A 1 103 ? 22.439 9.075 -2.602 1.00 48.94 103 LEU A C 1
ATOM 762 O O . LEU A 1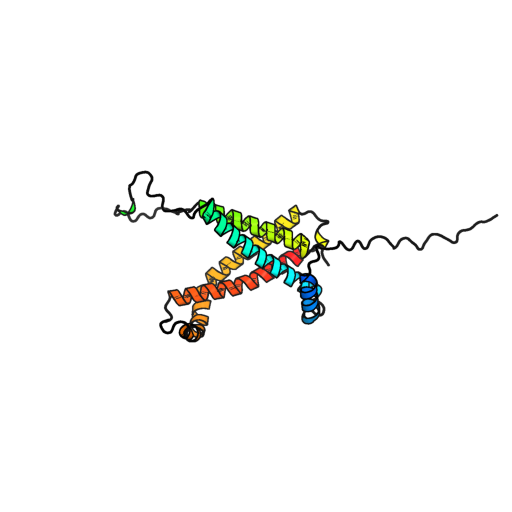 103 ? 23.008 10.079 -2.174 1.00 48.94 103 LEU A O 1
ATOM 766 N N . HIS A 1 104 ? 21.436 9.142 -3.478 1.00 65.62 104 HIS A N 1
ATOM 767 C CA . HIS A 1 104 ? 20.660 10.353 -3.676 1.00 65.62 104 HIS A CA 1
ATOM 768 C C . HIS A 1 104 ? 19.934 10.593 -2.349 1.00 65.62 104 HIS A C 1
ATOM 770 O O . HIS A 1 104 ? 18.764 10.253 -2.197 1.00 65.62 104 HIS A O 1
ATOM 776 N N . PHE A 1 105 ? 20.667 11.092 -1.351 1.00 73.38 105 PHE A N 1
ATOM 777 C CA . PHE A 1 105 ? 20.242 11.243 0.036 1.00 73.38 105 PHE A CA 1
ATOM 778 C C . PHE A 1 105 ? 18.894 11.963 0.099 1.00 73.38 105 PHE A C 1
ATOM 780 O O . PHE A 1 105 ? 17.990 11.527 0.801 1.00 73.38 105 PHE A O 1
ATOM 787 N N . ASN A 1 106 ? 18.707 12.956 -0.772 1.00 74.94 106 ASN A N 1
ATOM 788 C CA . ASN A 1 106 ? 17.446 13.663 -0.973 1.00 74.94 106 ASN A CA 1
ATOM 789 C C . ASN A 1 106 ? 16.277 12.743 -1.358 1.00 74.94 106 ASN A C 1
ATOM 791 O O . ASN A 1 106 ? 15.198 12.867 -0.792 1.00 74.94 106 ASN A O 1
ATOM 795 N N . VAL A 1 107 ? 16.480 11.800 -2.283 1.00 77.12 107 VAL A N 1
ATOM 796 C CA . VAL A 1 107 ? 15.446 10.842 -2.713 1.00 77.12 107 VAL A CA 1
ATOM 797 C C . VAL A 1 107 ? 15.123 9.870 -1.587 1.00 77.12 107 VAL A C 1
ATOM 799 O O . VAL A 1 107 ? 13.951 9.622 -1.315 1.00 77.12 107 VAL A O 1
ATOM 802 N N . ALA A 1 108 ? 16.140 9.351 -0.897 1.00 80.50 108 ALA A N 1
ATOM 803 C CA . ALA A 1 108 ? 15.939 8.455 0.240 1.00 80.50 108 ALA A CA 1
ATOM 804 C C . ALA A 1 108 ? 15.155 9.147 1.372 1.00 80.50 108 ALA A C 1
ATOM 806 O O . ALA A 1 108 ? 14.212 8.580 1.922 1.00 80.50 108 ALA A O 1
ATOM 807 N N . VAL A 1 109 ? 15.483 10.406 1.674 1.00 83.62 109 VAL A N 1
ATOM 808 C CA . VAL A 1 109 ? 14.757 11.208 2.668 1.00 83.62 109 VAL A CA 1
ATOM 809 C C . VAL A 1 109 ? 13.331 11.510 2.196 1.00 83.62 109 VAL A C 1
ATOM 811 O O . VAL A 1 109 ? 12.390 11.291 2.956 1.00 83.62 109 VAL A O 1
ATOM 814 N N . ALA A 1 110 ? 13.140 11.944 0.946 1.00 81.69 110 ALA A N 1
ATOM 815 C CA . ALA A 1 110 ? 11.819 12.276 0.406 1.00 81.69 110 ALA A CA 1
ATOM 816 C C . ALA A 1 110 ? 10.878 11.063 0.395 1.00 81.69 110 ALA A C 1
ATOM 818 O O . ALA A 1 110 ? 9.737 11.165 0.840 1.00 81.69 110 ALA A O 1
ATOM 819 N N . THR A 1 111 ? 11.372 9.907 -0.053 1.00 83.00 111 THR A N 1
ATOM 820 C CA . THR A 1 111 ? 10.614 8.644 -0.051 1.00 83.00 111 THR A CA 1
ATOM 821 C C . THR A 1 111 ? 10.272 8.188 1.363 1.00 83.00 111 THR A C 1
ATOM 823 O O . THR A 1 111 ? 9.144 7.771 1.610 1.00 83.00 111 THR A O 1
ATOM 826 N N . THR A 1 112 ? 11.192 8.338 2.320 1.00 84.69 112 THR A N 1
ATOM 827 C CA . THR A 1 112 ? 10.933 7.999 3.727 1.00 84.69 112 THR A CA 1
ATOM 828 C C . THR A 1 112 ? 9.853 8.896 4.336 1.00 84.69 112 THR A C 1
ATOM 830 O O . THR A 1 112 ? 8.941 8.401 4.997 1.00 84.69 112 THR A O 1
ATOM 833 N N . ILE A 1 113 ? 9.917 10.212 4.100 1.00 88.06 113 ILE A N 1
ATOM 834 C CA . ILE A 1 113 ? 8.913 11.166 4.595 1.00 88.06 113 ILE A CA 1
ATOM 835 C C . ILE A 1 113 ? 7.544 10.882 3.970 1.00 88.06 113 ILE A C 1
ATOM 837 O O . ILE A 1 113 ? 6.549 10.831 4.695 1.00 88.06 113 ILE A O 1
ATOM 841 N N . ALA A 1 114 ? 7.496 10.670 2.651 1.00 84.31 114 ALA A N 1
ATOM 842 C CA . ALA A 1 114 ? 6.267 10.350 1.931 1.00 84.31 114 ALA A CA 1
ATOM 843 C C . ALA A 1 114 ? 5.617 9.069 2.470 1.00 84.31 114 ALA A C 1
ATOM 845 O O . ALA A 1 114 ? 4.448 9.088 2.861 1.00 84.31 114 ALA A O 1
ATOM 846 N N . PHE A 1 115 ? 6.416 8.014 2.644 1.00 83.75 115 PHE A N 1
A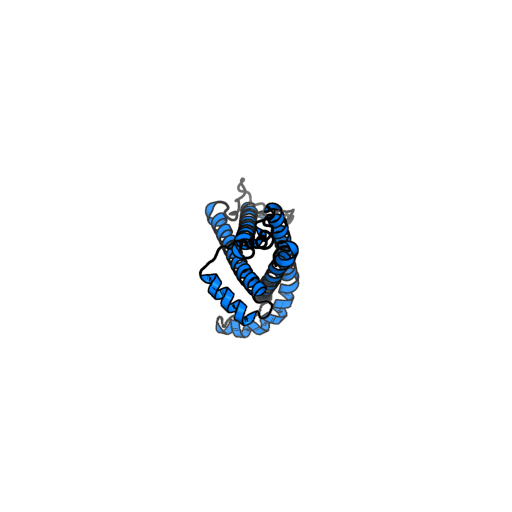TOM 847 C CA . PHE A 1 115 ? 5.954 6.743 3.183 1.00 83.75 115 PHE A CA 1
ATOM 848 C C . PHE A 1 115 ? 5.396 6.880 4.607 1.00 83.75 115 PHE A C 1
ATOM 850 O O . PHE A 1 115 ? 4.305 6.387 4.897 1.00 83.75 115 PHE A O 1
ATOM 857 N N . ILE A 1 116 ? 6.101 7.583 5.503 1.00 89.19 116 ILE A N 1
ATOM 858 C CA . ILE A 1 116 ? 5.627 7.808 6.879 1.00 89.19 116 ILE A CA 1
ATOM 859 C C . ILE A 1 116 ? 4.311 8.591 6.870 1.00 89.19 116 ILE A C 1
ATOM 861 O O . ILE A 1 116 ? 3.366 8.213 7.566 1.00 89.19 116 ILE A O 1
ATOM 865 N N . ALA A 1 117 ? 4.222 9.658 6.072 1.00 89.44 117 ALA A N 1
ATOM 866 C CA . ALA A 1 117 ? 3.006 10.454 5.952 1.00 89.44 117 ALA A CA 1
ATOM 867 C C . ALA A 1 117 ? 1.834 9.623 5.408 1.00 89.44 117 ALA A C 1
ATOM 869 O O . ALA A 1 117 ? 0.721 9.722 5.928 1.00 89.44 117 ALA A O 1
ATOM 870 N N . ALA A 1 118 ? 2.082 8.761 4.422 1.00 88.50 118 ALA A N 1
ATOM 871 C CA . ALA A 1 118 ? 1.086 7.858 3.863 1.00 88.50 118 ALA A CA 1
ATOM 872 C C . ALA A 1 118 ? 0.598 6.830 4.895 1.00 88.50 118 ALA A C 1
ATOM 874 O O . ALA A 1 118 ? -0.611 6.654 5.048 1.00 88.50 118 ALA A O 1
ATOM 875 N N . VAL A 1 119 ? 1.504 6.204 5.658 1.00 87.75 119 VAL A N 1
ATOM 876 C CA . VAL A 1 119 ? 1.152 5.251 6.728 1.00 87.75 119 VAL A CA 1
ATOM 877 C C . VAL A 1 119 ? 0.333 5.932 7.824 1.00 87.75 119 VAL A C 1
ATOM 879 O O . VAL A 1 119 ? -0.697 5.399 8.238 1.00 87.75 119 VAL A O 1
ATOM 882 N N . VAL A 1 120 ? 0.744 7.122 8.273 1.00 91.75 120 VAL A N 1
ATOM 883 C CA . VAL A 1 120 ? 0.026 7.882 9.308 1.00 91.75 120 VAL A CA 1
ATOM 884 C C . VAL A 1 120 ? -1.344 8.337 8.806 1.00 91.75 120 VAL A C 1
ATOM 886 O O . VAL A 1 120 ? -2.332 8.173 9.518 1.00 91.75 120 VAL A O 1
ATOM 889 N N . SER A 1 121 ? -1.427 8.857 7.580 1.00 92.50 121 SER A N 1
ATOM 890 C CA . SER A 1 121 ? -2.694 9.250 6.953 1.00 92.50 121 SER A CA 1
ATOM 891 C C . SER A 1 121 ? -3.648 8.057 6.847 1.00 92.50 121 SER A C 1
ATOM 893 O O . SER A 1 121 ? -4.781 8.124 7.325 1.00 92.50 121 SER A O 1
ATOM 895 N N . ASN A 1 122 ? -3.165 6.929 6.319 1.00 92.56 122 ASN A N 1
ATOM 896 C CA . ASN A 1 122 ? -3.936 5.695 6.192 1.00 92.56 122 ASN A CA 1
ATOM 897 C C . ASN A 1 122 ? -4.439 5.197 7.560 1.00 92.56 122 ASN A C 1
ATOM 899 O O . ASN A 1 122 ? -5.618 4.873 7.714 1.00 92.56 122 ASN A O 1
ATOM 903 N N . PHE A 1 123 ? -3.585 5.223 8.588 1.00 93.88 123 PHE A N 1
ATOM 904 C CA . PHE A 1 123 ? -3.979 4.877 9.953 1.00 93.88 123 PHE A CA 1
ATOM 905 C C . PHE A 1 123 ? -5.080 5.800 10.497 1.00 93.88 123 PHE A C 1
ATOM 907 O O . PHE A 1 123 ? -6.085 5.315 11.021 1.00 93.88 123 PHE A O 1
ATOM 914 N N . ILE A 1 124 ? -4.915 7.121 10.364 1.00 92.62 124 ILE A N 1
ATOM 915 C CA . ILE A 1 124 ? -5.879 8.110 10.864 1.00 92.62 124 ILE A CA 1
ATOM 916 C C . ILE A 1 124 ? -7.250 7.875 10.230 1.00 92.62 124 ILE A C 1
ATOM 918 O O . ILE A 1 124 ? -8.245 7.774 10.946 1.00 92.62 124 ILE A O 1
ATOM 922 N N . TRP A 1 125 ? -7.311 7.739 8.907 1.00 92.50 125 TRP A N 1
ATOM 923 C CA . TRP A 1 125 ? -8.564 7.500 8.195 1.00 92.50 125 TRP A CA 1
ATOM 924 C C . TRP A 1 125 ? -9.166 6.130 8.509 1.00 92.50 125 TRP A C 1
ATOM 926 O O . TRP A 1 125 ? -10.377 6.024 8.699 1.00 92.50 125 TRP A O 1
ATOM 936 N N . THR A 1 126 ? -8.339 5.096 8.664 1.00 93.50 126 THR A N 1
ATOM 937 C CA . THR A 1 126 ? -8.804 3.767 9.078 1.00 93.50 126 THR A CA 1
ATOM 938 C C . THR A 1 126 ? -9.439 3.812 10.471 1.00 93.50 126 THR A C 1
ATOM 940 O O . THR A 1 126 ? -10.541 3.310 10.670 1.00 93.50 126 THR A O 1
ATOM 943 N N . MET A 1 127 ? -8.814 4.490 11.430 1.00 91.69 127 MET A N 1
ATOM 944 C CA . MET A 1 127 ? -9.353 4.637 12.785 1.00 91.69 127 MET A CA 1
ATOM 945 C C . MET A 1 127 ? -10.592 5.553 12.831 1.00 91.69 127 MET A C 1
ATOM 947 O O . MET A 1 127 ? -11.517 5.329 13.612 1.00 91.69 127 MET A O 1
ATOM 951 N N . LEU A 1 128 ? -10.629 6.622 12.030 1.00 90.62 128 LEU A N 1
ATOM 952 C CA . LEU A 1 128 ? -11.729 7.587 12.071 1.00 90.62 128 LEU A CA 1
ATOM 953 C C . LEU A 1 128 ? -12.958 7.130 11.280 1.00 90.62 128 LEU A C 1
ATOM 955 O O . LEU A 1 128 ? -14.074 7.423 11.711 1.00 90.62 128 LEU A O 1
ATOM 959 N N . TRP A 1 129 ? -12.780 6.435 10.162 1.00 92.50 129 TRP A N 1
ATOM 960 C CA . TRP A 1 129 ? -13.870 6.141 9.231 1.00 92.50 129 TRP A CA 1
ATOM 961 C C . TRP A 1 129 ? -14.157 4.645 9.068 1.00 92.50 129 TRP A C 1
ATOM 963 O O . TRP A 1 129 ? -15.324 4.264 9.016 1.00 92.50 129 TRP A O 1
ATOM 973 N N . VAL A 1 130 ? -13.130 3.786 9.053 1.00 92.56 130 VAL A N 1
ATOM 974 C CA . VAL A 1 130 ? -13.317 2.327 8.903 1.00 92.56 130 VAL A CA 1
ATOM 975 C C . VAL A 1 130 ? -13.712 1.679 10.236 1.00 92.56 130 VAL A C 1
ATOM 977 O O . VAL A 1 130 ? -14.671 0.914 10.291 1.00 92.56 130 VAL A O 1
ATOM 980 N N . TYR A 1 131 ? -13.001 2.014 11.317 1.00 91.81 131 TYR A N 1
ATOM 981 C CA . TYR A 1 131 ? -13.188 1.445 12.659 1.00 91.81 131 TYR A CA 1
ATOM 982 C C . TYR A 1 131 ? -13.432 2.530 13.726 1.00 91.81 131 TYR A C 1
ATOM 984 O O . TYR A 1 131 ? -12.665 2.622 14.692 1.00 91.81 131 TYR A O 1
ATOM 992 N N . PRO A 1 132 ? -14.495 3.349 13.601 1.00 87.94 132 PRO A N 1
ATOM 993 C CA . PRO A 1 132 ? -14.763 4.449 14.531 1.00 87.94 132 PRO A CA 1
ATOM 994 C C . PRO A 1 132 ? -14.965 3.993 15.985 1.00 87.94 132 PRO A C 1
ATOM 996 O O . PRO A 1 132 ? -14.699 4.762 16.907 1.00 87.94 132 PRO A O 1
ATOM 999 N N . GLU A 1 133 ? -15.391 2.748 16.192 1.00 85.31 133 GLU A N 1
ATOM 1000 C CA . GLU A 1 133 ? -15.640 2.157 17.512 1.00 85.31 133 GLU A CA 1
ATOM 1001 C C . GLU A 1 133 ? -14.340 1.907 18.304 1.00 85.31 133 GLU A C 1
ATOM 1003 O O . GLU A 1 133 ? -14.326 2.002 19.530 1.00 85.31 133 GLU A O 1
ATOM 1008 N N . SER A 1 134 ? -13.207 1.704 17.620 1.00 84.25 134 SER A N 1
ATOM 1009 C CA . SER A 1 134 ? -11.911 1.393 18.254 1.00 84.25 134 SER A CA 1
ATOM 1010 C C . SER A 1 134 ? -11.234 2.593 18.947 1.00 84.25 134 SER A C 1
ATOM 1012 O O . SER A 1 134 ? -10.154 2.470 19.534 1.00 84.25 134 SER A O 1
ATOM 1014 N N . ARG A 1 135 ? -11.856 3.782 18.907 1.00 77.94 135 ARG A N 1
ATOM 1015 C CA . ARG A 1 135 ? -11.305 5.053 19.424 1.00 77.94 135 ARG A CA 1
ATOM 1016 C C . ARG A 1 135 ? -11.155 5.111 20.948 1.00 77.94 135 ARG A C 1
ATOM 1018 O O . ARG A 1 135 ? -10.467 6.004 21.442 1.00 77.94 135 ARG A O 1
ATOM 1025 N N . SER A 1 136 ? -11.796 4.207 21.687 1.00 76.50 136 SER A N 1
ATOM 1026 C CA . SER A 1 136 ? -11.742 4.142 23.156 1.00 76.50 136 SER A CA 1
ATOM 1027 C C . SER A 1 136 ? -10.411 3.593 23.694 1.00 76.50 136 SER A C 1
ATOM 1029 O O . SER A 1 136 ? -10.111 3.736 24.880 1.00 76.50 136 SER A O 1
ATOM 1031 N N . ARG A 1 137 ? -9.586 2.984 22.831 1.00 79.69 137 ARG A N 1
ATOM 1032 C CA . ARG A 1 137 ? -8.301 2.365 23.183 1.00 79.69 137 ARG A CA 1
ATOM 1033 C C . ARG A 1 137 ? -7.100 3.292 22.960 1.00 79.69 137 ARG A C 1
ATOM 1035 O O . ARG A 1 137 ? -7.187 4.412 22.457 1.00 79.69 137 ARG A O 1
ATOM 1042 N N . SER A 1 138 ? -5.920 2.803 23.345 1.00 87.62 138 SER A N 1
ATOM 1043 C CA . SER A 1 138 ? -4.658 3.527 23.203 1.00 87.62 138 SER A CA 1
ATOM 1044 C C . SER A 1 138 ? -4.223 3.660 21.735 1.00 87.62 138 SER A C 1
ATOM 1046 O O . SER A 1 138 ? -3.633 2.758 21.140 1.00 87.62 138 SER A O 1
ATOM 1048 N N . LYS A 1 139 ? -4.418 4.858 21.173 1.00 89.44 139 LYS A N 1
ATOM 1049 C CA . LYS A 1 139 ? -4.058 5.216 19.784 1.00 89.44 139 LYS A CA 1
ATOM 1050 C C . LYS A 1 139 ? -2.612 4.876 19.406 1.00 89.44 139 LYS A C 1
ATOM 1052 O O . LYS A 1 139 ? -2.345 4.447 18.290 1.00 89.44 139 LYS A O 1
ATOM 1057 N N . ARG A 1 140 ? -1.667 5.038 20.344 1.00 89.12 140 ARG A N 1
ATOM 1058 C CA . ARG A 1 140 ? -0.240 4.742 20.113 1.00 89.12 140 ARG A CA 1
ATOM 1059 C C . ARG A 1 140 ? 0.007 3.261 19.832 1.00 89.12 140 ARG A C 1
ATOM 1061 O O . ARG A 1 140 ? 0.793 2.941 18.950 1.00 89.12 140 ARG A O 1
ATOM 1068 N N . ARG A 1 141 ? -0.668 2.366 20.562 1.00 89.31 141 ARG A N 1
ATOM 1069 C CA . ARG A 1 141 ? -0.521 0.918 20.376 1.00 89.31 141 ARG A CA 1
ATOM 1070 C C . ARG A 1 141 ? -1.060 0.496 19.012 1.00 89.31 141 ARG A C 1
ATOM 1072 O O . ARG A 1 141 ? -0.361 -0.207 18.291 1.00 89.31 141 ARG A O 1
ATOM 1079 N N . GLN A 1 142 ? -2.245 0.989 18.650 1.00 92.06 142 GLN A N 1
ATOM 1080 C CA . GLN A 1 142 ? -2.852 0.706 17.350 1.00 92.06 142 GLN A CA 1
ATOM 1081 C C . GLN A 1 142 ? -1.984 1.219 16.194 1.00 92.06 142 GLN A C 1
ATOM 1083 O O . GLN A 1 142 ? -1.773 0.487 15.235 1.00 92.06 142 GLN A O 1
ATOM 1088 N N . LEU A 1 143 ? -1.417 2.428 16.303 1.00 93.00 143 LEU A N 1
ATOM 1089 C CA . LEU A 1 143 ? -0.510 2.965 15.283 1.00 93.00 143 LEU A CA 1
ATOM 1090 C C . LEU A 1 143 ? 0.723 2.073 15.090 1.00 93.00 143 LEU A C 1
ATOM 1092 O O . LEU A 1 143 ? 1.095 1.791 13.956 1.00 93.00 143 LEU A O 1
ATOM 1096 N N . VAL A 1 144 ? 1.346 1.609 16.180 1.00 94.00 144 VAL A N 1
ATOM 1097 C CA . VAL A 1 144 ? 2.523 0.725 16.104 1.00 94.00 144 VAL A CA 1
ATOM 1098 C C . VAL A 1 144 ? 2.168 -0.613 15.451 1.00 94.00 144 VAL A C 1
ATOM 1100 O O . VAL A 1 144 ? 2.899 -1.066 14.574 1.00 94.00 144 VAL A O 1
ATOM 1103 N N . GLN A 1 145 ? 1.038 -1.223 15.823 1.00 93.88 145 GLN A N 1
ATOM 1104 C CA . GLN A 1 145 ? 0.564 -2.468 15.204 1.00 93.88 145 GLN A CA 1
ATOM 1105 C C . GLN A 1 145 ? 0.259 -2.276 13.714 1.00 93.88 145 GLN A C 1
ATOM 1107 O O . GLN A 1 145 ? 0.727 -3.051 12.881 1.00 93.88 145 GLN A O 1
ATOM 1112 N N . PHE A 1 146 ? -0.455 -1.204 13.369 1.00 93.94 146 PHE A N 1
ATOM 1113 C CA . PHE A 1 146 ? -0.796 -0.862 11.993 1.00 93.94 146 PHE A CA 1
ATOM 1114 C C . PHE A 1 146 ? 0.448 -0.635 11.128 1.00 93.94 146 PHE A C 1
ATOM 1116 O O . PHE A 1 146 ? 0.551 -1.174 10.023 1.00 93.94 146 PHE A O 1
ATOM 1123 N N . ALA A 1 147 ? 1.410 0.143 11.632 1.00 92.56 147 ALA A N 1
ATOM 1124 C CA . ALA A 1 147 ? 2.668 0.404 10.943 1.00 92.56 147 ALA A CA 1
ATOM 1125 C C . ALA A 1 147 ? 3.465 -0.892 10.742 1.00 92.56 147 ALA A C 1
ATOM 1127 O O . ALA A 1 147 ? 3.952 -1.146 9.644 1.00 92.56 147 ALA A O 1
ATOM 1128 N N . PHE A 1 148 ? 3.535 -1.745 11.765 1.00 95.25 148 PHE A N 1
ATOM 1129 C CA . PHE A 1 148 ? 4.217 -3.034 11.684 1.00 95.25 148 PHE A CA 1
ATOM 1130 C C . PHE A 1 148 ? 3.596 -3.959 10.624 1.00 95.25 148 PHE A C 1
ATOM 1132 O O . PHE A 1 148 ? 4.312 -4.482 9.771 1.00 95.25 148 PHE A O 1
ATOM 1139 N N . ILE A 1 149 ? 2.265 -4.097 10.610 1.00 94.19 149 ILE A N 1
ATOM 1140 C CA . ILE A 1 149 ? 1.536 -4.863 9.583 1.00 94.19 149 ILE A CA 1
ATOM 1141 C C . ILE A 1 149 ? 1.812 -4.303 8.182 1.00 94.19 149 ILE A C 1
ATOM 1143 O O . ILE A 1 149 ? 2.078 -5.072 7.256 1.00 94.19 149 ILE A O 1
ATOM 1147 N N . SER A 1 150 ? 1.795 -2.974 8.040 1.00 90.88 150 SER A N 1
ATOM 1148 C CA . SER A 1 150 ? 2.026 -2.289 6.762 1.00 90.88 150 SER A CA 1
ATOM 1149 C C . SER A 1 150 ? 3.438 -2.531 6.224 1.00 90.88 150 SER A C 1
ATOM 1151 O O . SER A 1 150 ? 3.605 -2.781 5.031 1.00 90.88 150 SER A O 1
ATOM 1153 N N . VAL A 1 151 ? 4.452 -2.508 7.096 1.00 91.12 151 VAL A N 1
ATOM 1154 C CA . VAL A 1 151 ? 5.845 -2.818 6.732 1.00 91.12 151 VAL A CA 1
ATOM 1155 C C . VAL A 1 151 ? 5.980 -4.272 6.283 1.00 91.12 151 VAL A C 1
ATOM 1157 O O . VAL A 1 151 ? 6.615 -4.526 5.263 1.00 91.12 151 VAL A O 1
ATOM 1160 N N . ILE A 1 152 ? 5.339 -5.222 6.974 1.00 94.44 152 ILE A N 1
ATOM 1161 C CA . ILE A 1 152 ? 5.317 -6.629 6.537 1.00 94.44 152 ILE A CA 1
ATOM 1162 C C . ILE A 1 152 ? 4.683 -6.750 5.150 1.00 94.44 152 ILE A C 1
ATOM 1164 O O . ILE A 1 152 ? 5.248 -7.408 4.277 1.00 94.44 152 ILE A O 1
ATOM 1168 N N . GLY A 1 153 ? 3.547 -6.085 4.926 1.00 91.69 153 GLY A N 1
ATOM 1169 C CA . GLY A 1 153 ? 2.878 -6.068 3.628 1.00 91.69 153 GLY A CA 1
ATOM 1170 C C . GLY A 1 153 ? 3.772 -5.507 2.517 1.00 91.69 153 GLY A C 1
ATOM 1171 O O . GLY A 1 153 ? 3.879 -6.102 1.445 1.00 91.69 153 GLY A O 1
ATOM 1172 N N . TRP A 1 154 ? 4.474 -4.402 2.774 1.00 87.06 154 TRP A N 1
ATOM 1173 C CA . TRP A 1 154 ? 5.422 -3.811 1.825 1.00 87.06 154 TRP A CA 1
ATOM 1174 C C . TRP A 1 154 ? 6.621 -4.727 1.523 1.00 87.06 154 TRP A C 1
ATOM 1176 O O . TRP A 1 154 ? 7.014 -4.872 0.362 1.00 87.06 154 TRP A O 1
ATOM 1186 N N . SER A 1 155 ? 7.171 -5.399 2.534 1.00 91.62 155 SER A N 1
ATOM 1187 C CA . SER A 1 155 ? 8.261 -6.362 2.344 1.00 91.62 155 SER A CA 1
ATOM 1188 C C . SER A 1 155 ? 7.803 -7.581 1.542 1.00 91.62 155 SER A C 1
ATOM 1190 O O . SER A 1 155 ? 8.468 -7.971 0.583 1.00 91.62 155 SER A O 1
ATOM 1192 N N . ALA A 1 156 ? 6.636 -8.142 1.873 1.00 92.12 156 ALA A N 1
ATOM 1193 C CA . ALA A 1 156 ? 6.047 -9.269 1.151 1.00 92.12 156 ALA A CA 1
ATOM 1194 C C . ALA A 1 156 ? 5.763 -8.915 -0.317 1.00 92.12 156 ALA A C 1
ATOM 1196 O O . ALA A 1 156 ? 6.083 -9.698 -1.212 1.00 92.12 156 ALA A O 1
ATOM 1197 N N . ARG A 1 157 ? 5.245 -7.705 -0.576 1.00 92.38 157 ARG A N 1
ATOM 1198 C CA . ARG A 1 157 ? 5.073 -7.150 -1.927 1.00 92.38 157 ARG A CA 1
ATOM 1199 C C . ARG A 1 157 ? 6.382 -7.166 -2.709 1.00 92.38 157 ARG A C 1
ATOM 1201 O O . ARG A 1 157 ? 6.426 -7.644 -3.838 1.00 92.38 157 ARG A O 1
ATOM 1208 N N . THR A 1 158 ? 7.429 -6.599 -2.116 1.00 88.00 158 THR A N 1
ATOM 1209 C CA . THR A 1 158 ? 8.729 -6.416 -2.770 1.00 88.00 158 THR A CA 1
ATOM 1210 C C . THR A 1 158 ? 9.381 -7.762 -3.068 1.00 88.00 158 THR A C 1
ATOM 1212 O O . THR A 1 158 ? 9.872 -7.977 -4.178 1.00 88.00 158 THR A O 1
ATOM 1215 N N . LEU A 1 159 ? 9.311 -8.696 -2.117 1.00 93.25 159 LEU A N 1
ATOM 1216 C CA . LEU A 1 159 ? 9.787 -10.063 -2.293 1.00 93.25 159 LEU A CA 1
ATOM 1217 C C . LEU A 1 159 ? 9.034 -10.775 -3.424 1.00 93.25 159 LEU A C 1
ATOM 1219 O O . LEU A 1 159 ? 9.667 -11.321 -4.323 1.00 93.25 159 LEU A O 1
ATOM 1223 N N . TRP A 1 160 ? 7.700 -10.712 -3.423 1.00 95.12 160 TRP A N 1
ATOM 1224 C CA . TRP A 1 160 ? 6.874 -11.301 -4.478 1.00 95.12 160 TRP A CA 1
ATOM 1225 C C . TRP A 1 160 ? 7.245 -10.769 -5.863 1.00 95.12 160 TRP A C 1
ATOM 1227 O O . TRP A 1 160 ? 7.515 -11.558 -6.763 1.00 95.12 160 TRP A O 1
ATOM 1237 N N . ILE A 1 161 ? 7.302 -9.443 -6.036 1.00 90.12 161 ILE A N 1
ATOM 1238 C CA . ILE A 1 161 ? 7.624 -8.836 -7.335 1.00 90.12 161 ILE A CA 1
ATOM 1239 C C . ILE A 1 161 ? 9.008 -9.293 -7.797 1.00 90.12 161 ILE A C 1
ATOM 1241 O O . ILE A 1 161 ? 9.144 -9.738 -8.933 1.00 90.12 161 ILE A O 1
ATOM 1245 N N . THR A 1 162 ? 10.008 -9.247 -6.912 1.00 88.88 162 THR A N 1
ATOM 1246 C CA . THR A 1 162 ? 11.397 -9.621 -7.232 1.00 88.88 162 THR A CA 1
ATOM 1247 C C . THR A 1 162 ? 11.510 -11.072 -7.693 1.00 88.88 162 THR A C 1
ATOM 1249 O O . THR A 1 162 ? 12.248 -11.360 -8.631 1.00 88.88 162 THR A O 1
ATOM 1252 N N . LEU A 1 163 ? 10.764 -11.981 -7.062 1.00 94.56 163 LEU A N 1
ATOM 1253 C CA . LEU A 1 163 ? 10.784 -13.403 -7.402 1.00 94.56 163 LEU A CA 1
ATOM 1254 C C . LEU A 1 163 ? 9.960 -13.727 -8.653 1.00 94.56 163 LEU A C 1
ATOM 1256 O O . LEU A 1 163 ? 10.328 -14.623 -9.406 1.00 94.56 163 LEU A O 1
ATOM 1260 N N . MET A 1 164 ? 8.858 -13.009 -8.881 1.00 95.69 164 MET A N 1
ATOM 1261 C CA . MET A 1 164 ? 7.840 -13.431 -9.846 1.00 95.69 164 MET A CA 1
ATOM 1262 C C . MET A 1 164 ? 7.829 -12.648 -11.154 1.00 95.69 164 MET A C 1
ATOM 1264 O O . MET A 1 164 ? 7.249 -13.144 -12.118 1.00 95.69 164 MET A O 1
ATOM 1268 N N . TYR A 1 165 ? 8.439 -11.458 -11.239 1.00 95.31 165 TYR A N 1
ATOM 1269 C CA . TYR A 1 165 ? 8.293 -10.613 -12.433 1.00 95.31 165 TYR A CA 1
ATOM 1270 C C . TYR A 1 165 ? 8.781 -11.299 -13.719 1.00 95.31 165 TYR A C 1
ATOM 1272 O O . TYR A 1 165 ? 8.128 -11.175 -14.750 1.00 95.31 165 TYR A O 1
ATOM 1280 N N . VAL A 1 166 ? 9.873 -12.072 -13.662 1.00 93.19 166 VAL A N 1
ATOM 1281 C CA . VAL A 1 166 ? 10.381 -12.815 -14.830 1.00 93.19 166 VAL A CA 1
ATOM 1282 C C . VAL A 1 166 ? 9.413 -13.930 -15.219 1.00 93.19 166 VAL A C 1
ATOM 1284 O O . VAL A 1 166 ? 9.020 -14.026 -16.377 1.00 93.19 166 VAL A O 1
ATOM 1287 N N . SER A 1 167 ? 8.986 -14.746 -14.251 1.00 97.00 167 SER A N 1
ATOM 1288 C CA . SER A 1 167 ? 8.071 -15.862 -14.505 1.00 97.00 167 SER A CA 1
ATOM 1289 C C . SER A 1 167 ? 6.722 -15.385 -15.035 1.00 97.00 167 SER A C 1
ATOM 1291 O O . SER A 1 167 ? 6.191 -15.969 -15.969 1.00 97.00 167 SER A O 1
ATOM 1293 N N . ILE A 1 168 ? 6.172 -14.306 -14.481 1.00 96.69 168 ILE A N 1
ATOM 1294 C CA . ILE A 1 168 ? 4.909 -13.731 -14.951 1.00 96.69 168 ILE A CA 1
ATOM 1295 C C . ILE A 1 168 ? 5.076 -13.141 -16.356 1.00 96.69 168 ILE A C 1
ATOM 1297 O O . ILE A 1 168 ? 4.199 -13.339 -17.193 1.00 96.69 168 ILE A O 1
ATOM 1301 N N . GLY A 1 169 ? 6.194 -12.460 -16.632 1.00 95.69 169 GLY A N 1
ATOM 1302 C CA . GLY A 1 169 ? 6.505 -11.916 -17.957 1.00 95.69 169 GLY A CA 1
ATOM 1303 C C . GLY A 1 169 ? 6.486 -12.994 -19.037 1.00 95.69 169 GLY A C 1
ATOM 1304 O O . GLY A 1 169 ? 5.742 -12.863 -20.005 1.00 95.69 169 GLY A O 1
ATOM 1305 N N . ALA A 1 170 ? 7.186 -14.105 -18.806 1.00 95.19 170 ALA A N 1
ATOM 1306 C CA . ALA A 1 170 ? 7.259 -15.220 -19.751 1.00 95.19 170 ALA A CA 1
ATOM 1307 C C . ALA A 1 170 ? 5.889 -15.831 -20.095 1.00 95.19 170 ALA A C 1
ATOM 1309 O O . ALA A 1 170 ? 5.676 -16.298 -21.211 1.00 95.19 170 ALA A O 1
ATOM 1310 N N . TRP A 1 171 ? 4.949 -15.826 -19.146 1.00 95.88 171 TRP A N 1
ATOM 1311 C CA . TRP A 1 171 ? 3.609 -16.380 -19.353 1.00 95.88 171 TRP A CA 1
ATOM 1312 C C . TRP A 1 171 ? 2.633 -15.376 -19.968 1.00 95.88 171 TRP A C 1
ATOM 1314 O O . TRP A 1 171 ? 1.841 -15.735 -20.835 1.00 95.88 171 TRP A O 1
ATOM 1324 N N . ILE A 1 172 ? 2.666 -14.123 -19.516 1.00 96.31 172 ILE A N 1
ATOM 1325 C CA . ILE A 1 172 ? 1.655 -13.121 -19.871 1.00 96.31 172 ILE A CA 1
ATOM 1326 C C . ILE A 1 172 ? 2.047 -12.310 -21.106 1.00 96.31 172 ILE A C 1
ATOM 1328 O O . ILE A 1 172 ? 1.174 -11.949 -21.894 1.00 96.31 172 ILE A O 1
ATOM 1332 N N . ALA A 1 173 ? 3.334 -12.023 -21.309 1.00 94.88 173 ALA A N 1
ATOM 1333 C CA . ALA A 1 173 ? 3.771 -11.159 -22.401 1.00 94.88 173 ALA A CA 1
ATOM 1334 C C . ALA A 1 173 ? 3.369 -11.687 -23.795 1.00 94.88 173 ALA A C 1
ATOM 1336 O O . ALA A 1 173 ? 2.814 -10.889 -24.553 1.00 94.88 173 ALA A O 1
ATOM 1337 N N . PRO A 1 174 ? 3.492 -12.996 -24.116 1.00 95.06 174 PRO A N 1
ATOM 1338 C CA . PRO A 1 174 ? 3.023 -13.536 -25.400 1.00 95.06 174 PRO A CA 1
ATOM 1339 C C . PRO A 1 174 ? 1.512 -13.387 -25.613 1.00 95.06 174 PRO A C 1
ATOM 1341 O O . PRO A 1 174 ? 1.045 -13.251 -26.740 1.00 95.06 174 PRO A O 1
ATOM 1344 N N . MET A 1 175 ? 0.728 -13.389 -24.531 1.00 94.56 175 MET A N 1
ATOM 1345 C CA . MET A 1 175 ? -0.723 -13.196 -24.602 1.00 94.56 175 MET A CA 1
ATOM 1346 C C . MET A 1 175 ? -1.095 -11.727 -24.839 1.00 94.56 175 MET A C 1
ATOM 1348 O O . MET A 1 175 ? -2.118 -11.443 -25.461 1.00 94.56 175 MET A O 1
ATOM 1352 N N . LEU A 1 176 ? -0.285 -10.794 -24.330 1.00 94.06 176 LEU A N 1
ATOM 1353 C CA . LEU A 1 176 ? -0.526 -9.356 -24.451 1.00 94.06 176 LEU A CA 1
ATOM 1354 C C . LEU A 1 176 ? 0.063 -8.743 -25.722 1.00 94.06 176 LEU A C 1
ATOM 1356 O O . LEU A 1 176 ? -0.462 -7.732 -26.176 1.00 94.06 176 LEU A O 1
ATOM 1360 N N . GLU A 1 177 ? 1.100 -9.333 -26.314 1.00 93.88 177 GLU A N 1
ATOM 1361 C CA . GLU A 1 177 ? 1.704 -8.864 -27.568 1.00 93.88 177 GLU A CA 1
ATOM 1362 C C . GLU A 1 177 ? 0.681 -8.530 -28.670 1.00 93.88 177 GLU A C 1
ATOM 1364 O O . GLU A 1 177 ? 0.699 -7.385 -29.132 1.00 93.88 177 GLU A O 1
ATOM 1369 N N . PRO A 1 178 ? -0.262 -9.420 -29.052 1.00 94.69 178 PRO A N 1
ATOM 1370 C CA . PRO A 1 178 ? -1.229 -9.096 -30.101 1.00 94.69 178 PRO A CA 1
ATOM 1371 C C . PRO A 1 178 ? -2.148 -7.930 -29.718 1.00 94.69 178 PRO A C 1
ATOM 1373 O O . PRO A 1 178 ? -2.544 -7.151 -30.580 1.00 94.69 178 PRO A O 1
ATOM 1376 N N . LEU A 1 179 ? -2.469 -7.769 -28.429 1.00 93.88 179 LEU A N 1
ATOM 1377 C CA . LEU A 1 179 ? -3.266 -6.644 -27.938 1.00 93.88 179 LEU A CA 1
ATOM 1378 C C . LEU A 1 179 ? -2.470 -5.331 -27.972 1.00 93.88 179 LEU A C 1
ATOM 1380 O O . LEU A 1 179 ? -3.019 -4.290 -28.322 1.00 93.88 179 LEU A O 1
ATOM 1384 N N . ILE A 1 180 ? -1.180 -5.367 -27.631 1.00 93.06 180 ILE A N 1
ATOM 1385 C CA . ILE A 1 180 ? -0.298 -4.192 -27.665 1.00 93.06 180 ILE A CA 1
ATOM 1386 C C . ILE A 1 180 ? -0.068 -3.744 -29.112 1.00 93.06 180 ILE A C 1
ATOM 1388 O O . ILE A 1 180 ? -0.083 -2.542 -29.384 1.00 93.06 180 ILE A O 1
ATOM 1392 N N . GLN A 1 181 ? 0.061 -4.684 -30.051 1.00 95.12 181 GLN A N 1
ATOM 1393 C CA . GLN A 1 181 ? 0.243 -4.389 -31.474 1.00 95.12 181 GLN A CA 1
ATOM 1394 C C . GLN A 1 181 ? -0.938 -3.641 -32.108 1.00 95.12 181 GLN A C 1
ATOM 1396 O O . GLN A 1 181 ? -0.737 -2.907 -33.074 1.00 95.12 181 GLN A O 1
ATOM 1401 N N . VAL A 1 182 ? -2.144 -3.729 -31.530 1.00 95.44 182 VAL A N 1
ATOM 1402 C CA . VAL A 1 182 ? -3.293 -2.893 -31.933 1.00 95.44 182 VAL A CA 1
ATOM 1403 C C . VAL A 1 182 ? -2.998 -1.401 -31.740 1.00 95.44 182 VAL A C 1
ATOM 1405 O O . VAL A 1 182 ? -3.431 -0.578 -32.544 1.00 95.44 182 VAL A O 1
ATOM 1408 N N . PHE A 1 183 ? -2.253 -1.045 -30.690 1.00 95.19 183 PHE A N 1
ATOM 1409 C CA . PHE A 1 183 ? -1.903 0.342 -30.366 1.00 95.19 183 PHE A CA 1
ATOM 1410 C C . PHE A 1 183 ? -0.513 0.741 -30.875 1.00 95.19 183 PHE A C 1
ATOM 1412 O O . PHE A 1 183 ? -0.279 1.912 -31.166 1.00 95.19 183 PHE A O 1
ATOM 1419 N N . ASN A 1 184 ? 0.407 -0.219 -31.000 1.00 93.81 184 ASN A N 1
ATOM 1420 C CA . ASN A 1 184 ? 1.737 -0.025 -31.566 1.00 93.81 184 ASN A CA 1
ATOM 1421 C C . ASN A 1 184 ? 2.122 -1.209 -32.463 1.00 93.81 184 ASN A C 1
ATOM 1423 O O . ASN A 1 184 ? 2.722 -2.176 -32.003 1.00 93.81 184 ASN A O 1
ATOM 1427 N N . ALA A 1 185 ? 1.852 -1.088 -33.763 1.00 91.88 185 ALA A N 1
ATOM 1428 C CA . ALA A 1 185 ? 2.103 -2.145 -34.746 1.00 91.88 185 ALA A CA 1
ATOM 1429 C C . ALA A 1 185 ? 3.580 -2.570 -34.878 1.00 91.88 185 ALA A C 1
ATOM 1431 O O . ALA A 1 185 ? 3.859 -3.629 -35.430 1.00 91.88 185 ALA A O 1
ATOM 1432 N N . THR A 1 186 ? 4.529 -1.763 -34.389 1.00 92.62 186 THR A N 1
ATOM 1433 C CA . THR A 1 186 ? 5.969 -2.089 -34.403 1.00 92.62 186 THR A CA 1
ATOM 1434 C C . THR A 1 186 ? 6.452 -2.766 -33.123 1.00 92.62 186 THR A C 1
ATOM 1436 O O . THR A 1 186 ? 7.631 -3.092 -33.013 1.00 92.62 186 THR A O 1
ATOM 1439 N N . PHE A 1 187 ? 5.566 -2.964 -32.143 1.00 92.1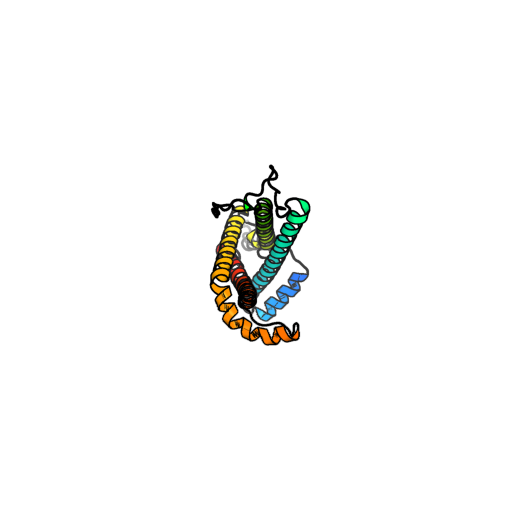9 187 PHE A N 1
ATOM 1440 C CA . PHE A 1 187 ? 5.915 -3.628 -30.898 1.00 92.19 187 PHE A CA 1
ATOM 1441 C C . PHE A 1 187 ? 6.260 -5.098 -31.147 1.00 92.19 187 PHE A C 1
ATOM 1443 O O . PHE A 1 187 ? 5.457 -5.857 -31.689 1.00 92.19 187 PHE A O 1
ATOM 1450 N N . THR A 1 188 ? 7.440 -5.495 -30.690 1.00 92.81 188 THR A N 1
ATOM 1451 C CA . THR A 1 188 ? 7.914 -6.878 -30.701 1.00 92.81 188 THR A CA 1
ATOM 1452 C C . THR A 1 188 ? 8.378 -7.242 -29.305 1.00 92.81 188 THR A C 1
ATOM 1454 O O . THR A 1 188 ? 9.038 -6.429 -28.652 1.00 92.81 188 THR A O 1
ATOM 1457 N N . LEU A 1 189 ? 8.086 -8.460 -28.859 1.00 90.94 189 LEU A N 1
ATOM 1458 C CA . LEU A 1 189 ? 8.594 -8.934 -27.578 1.00 90.94 189 LEU A CA 1
ATOM 1459 C C . LEU A 1 189 ? 10.114 -9.122 -27.609 1.00 90.94 189 LEU A C 1
ATOM 1461 O O . LEU A 1 189 ? 10.642 -10.019 -28.262 1.00 90.94 189 LEU A O 1
ATOM 1465 N N . ASP A 1 190 ? 10.808 -8.282 -26.849 1.00 92.38 190 ASP A N 1
ATOM 1466 C CA . ASP A 1 190 ? 12.213 -8.442 -26.498 1.00 92.38 190 ASP A CA 1
ATOM 1467 C C . ASP A 1 190 ? 12.364 -8.741 -24.987 1.00 92.38 190 ASP A C 1
ATOM 1469 O O . ASP A 1 190 ? 11.439 -8.478 -24.205 1.00 92.38 190 ASP A O 1
ATOM 1473 N N . PRO A 1 191 ? 13.527 -9.249 -24.530 1.00 92.25 191 PRO A N 1
ATOM 1474 C CA . PRO A 1 191 ? 13.726 -9.623 -23.128 1.00 92.25 191 PRO A CA 1
ATOM 1475 C C . PRO A 1 191 ? 13.506 -8.488 -22.116 1.00 92.25 191 PRO A C 1
ATOM 1477 O O . PRO A 1 191 ? 13.234 -8.759 -20.943 1.00 92.25 191 PRO A O 1
ATOM 1480 N N . VAL A 1 192 ? 13.651 -7.221 -22.524 1.00 92.00 192 VAL A N 1
ATOM 1481 C CA . VAL A 1 192 ? 13.395 -6.066 -21.652 1.00 92.00 192 VAL A CA 1
ATOM 1482 C C . VAL A 1 192 ? 11.895 -5.797 -21.552 1.00 92.00 192 VAL A C 1
ATOM 1484 O O . VAL A 1 192 ? 11.380 -5.668 -20.437 1.00 92.00 192 VAL A O 1
ATOM 1487 N N . SER A 1 193 ? 11.177 -5.765 -22.679 1.00 90.38 193 SER A N 1
ATOM 1488 C CA . SER A 1 193 ? 9.722 -5.556 -22.688 1.00 90.38 193 SER A CA 1
ATOM 1489 C C . SER A 1 193 ? 8.970 -6.670 -21.964 1.00 90.38 193 SER A C 1
ATOM 1491 O O . SER A 1 193 ? 8.047 -6.385 -21.201 1.00 90.38 193 SER A O 1
ATOM 1493 N N . GLU A 1 194 ? 9.404 -7.924 -22.113 1.00 93.56 194 GLU A N 1
ATOM 1494 C CA . GLU A 1 194 ? 8.830 -9.072 -21.399 1.00 93.56 194 GLU A CA 1
ATOM 1495 C C . GLU A 1 194 ? 8.919 -8.896 -19.874 1.00 93.56 194 GLU A C 1
ATOM 1497 O O . GLU A 1 194 ? 7.918 -9.001 -19.159 1.00 93.56 194 GLU A O 1
ATOM 1502 N N . LYS A 1 195 ? 10.111 -8.555 -19.368 1.00 91.75 195 LYS A N 1
ATOM 1503 C CA . LYS A 1 195 ? 10.340 -8.299 -17.938 1.00 91.75 195 LYS A CA 1
ATOM 1504 C C . LYS A 1 195 ? 9.560 -7.088 -17.437 1.00 91.75 195 LYS A C 1
ATOM 1506 O O . LYS A 1 195 ? 9.058 -7.113 -16.313 1.00 91.75 195 LYS A O 1
ATOM 1511 N N . SER A 1 196 ? 9.439 -6.046 -18.259 1.00 92.75 196 SER A N 1
ATOM 1512 C CA . SER A 1 196 ? 8.656 -4.854 -17.934 1.00 92.75 196 SER A CA 1
ATOM 1513 C C . SER A 1 196 ? 7.174 -5.199 -17.755 1.00 92.75 196 SER A C 1
ATOM 1515 O O . SER A 1 196 ? 6.605 -4.918 -16.697 1.00 92.75 196 SER A O 1
ATOM 1517 N N . ILE A 1 197 ? 6.575 -5.918 -18.713 1.00 93.38 197 ILE A N 1
ATOM 1518 C CA . ILE A 1 197 ? 5.194 -6.420 -18.620 1.00 93.38 197 ILE A CA 1
ATOM 1519 C C . ILE A 1 197 ? 5.021 -7.282 -17.366 1.00 93.38 197 ILE A C 1
ATOM 1521 O O . ILE A 1 197 ? 4.100 -7.059 -16.575 1.00 93.38 197 ILE A O 1
ATOM 1525 N N . GLY A 1 198 ? 5.941 -8.223 -17.148 1.00 95.06 198 GLY A N 1
ATOM 1526 C CA . GLY A 1 198 ? 5.937 -9.085 -15.973 1.00 95.06 198 GLY A CA 1
ATOM 1527 C C . GLY A 1 198 ? 5.971 -8.310 -14.657 1.00 95.06 198 GLY A C 1
ATOM 1528 O O . GLY A 1 198 ? 5.235 -8.642 -13.729 1.00 95.06 198 GLY A O 1
ATOM 1529 N N . SER A 1 199 ? 6.754 -7.230 -14.584 1.00 93.19 199 SER A N 1
ATOM 1530 C CA . SER A 1 199 ? 6.841 -6.373 -13.396 1.00 93.19 199 SER A CA 1
ATOM 1531 C C . SER A 1 199 ? 5.533 -5.635 -13.099 1.00 93.19 199 SER A C 1
ATOM 1533 O O . SER A 1 199 ? 5.093 -5.617 -11.947 1.00 93.19 199 SER A O 1
ATOM 1535 N N . VAL A 1 200 ? 4.859 -5.109 -14.128 1.00 92.88 200 VAL A N 1
ATOM 1536 C CA . VAL A 1 200 ? 3.568 -4.417 -13.991 1.00 92.88 200 VAL A CA 1
ATOM 1537 C C . VAL A 1 200 ? 2.496 -5.388 -13.503 1.00 92.88 200 VAL A C 1
ATOM 1539 O O . VAL A 1 200 ? 1.793 -5.099 -12.534 1.00 92.88 200 VAL A O 1
ATOM 1542 N N . VAL A 1 201 ? 2.399 -6.568 -14.119 1.00 96.19 201 VAL A N 1
ATOM 1543 C CA . VAL A 1 201 ? 1.408 -7.582 -13.731 1.00 96.19 201 VAL A CA 1
ATOM 1544 C C . VAL A 1 201 ? 1.687 -8.106 -12.319 1.00 96.19 201 VAL A C 1
ATOM 1546 O O . VAL A 1 201 ? 0.769 -8.176 -11.498 1.00 96.19 201 VAL A O 1
ATOM 1549 N N . ALA A 1 202 ? 2.950 -8.403 -11.990 1.00 96.00 202 ALA A N 1
ATOM 1550 C CA . ALA A 1 202 ? 3.348 -8.816 -10.645 1.00 96.00 202 ALA A CA 1
ATOM 1551 C C . ALA A 1 202 ? 2.978 -7.758 -9.598 1.00 96.00 202 ALA A C 1
ATOM 1553 O O . ALA A 1 202 ? 2.478 -8.099 -8.525 1.00 96.00 202 ALA A O 1
ATOM 1554 N N . GLN A 1 203 ? 3.180 -6.477 -9.919 1.00 93.38 203 GLN A N 1
ATOM 1555 C CA . GLN A 1 203 ? 2.829 -5.360 -9.053 1.00 93.38 203 GLN A CA 1
ATOM 1556 C C . GLN A 1 203 ? 1.318 -5.245 -8.825 1.00 93.38 203 GLN A C 1
ATOM 1558 O O . GLN A 1 203 ? 0.917 -5.022 -7.682 1.00 93.38 203 GLN A O 1
ATOM 1563 N N . LEU A 1 204 ? 0.491 -5.416 -9.860 1.00 93.44 204 LEU A N 1
ATOM 1564 C CA . LEU A 1 204 ? -0.972 -5.381 -9.733 1.00 93.44 204 LEU A CA 1
ATOM 1565 C C . LEU A 1 204 ? -1.487 -6.510 -8.833 1.00 93.44 204 LEU A C 1
ATOM 1567 O O . LEU A 1 204 ? -2.271 -6.260 -7.918 1.00 93.44 204 LEU A O 1
ATOM 1571 N N . ILE A 1 205 ? -0.990 -7.734 -9.034 1.00 95.44 205 ILE A N 1
ATOM 1572 C CA . ILE A 1 205 ? -1.330 -8.882 -8.180 1.00 95.44 205 ILE A CA 1
ATOM 1573 C C . ILE A 1 205 ? -0.908 -8.602 -6.736 1.00 95.44 205 ILE A C 1
ATOM 1575 O O . ILE A 1 205 ? -1.700 -8.762 -5.807 1.00 95.44 205 ILE A O 1
ATOM 1579 N N . ALA A 1 206 ? 0.323 -8.125 -6.542 1.00 94.06 206 ALA A N 1
ATOM 1580 C CA . ALA A 1 206 ? 0.840 -7.838 -5.215 1.00 94.06 206 ALA A CA 1
ATOM 1581 C C . ALA A 1 206 ? 0.034 -6.744 -4.504 1.00 94.06 206 ALA A C 1
ATOM 1583 O O . ALA A 1 206 ? -0.207 -6.860 -3.308 1.00 94.06 206 ALA A O 1
ATOM 1584 N N . MET A 1 207 ? -0.419 -5.705 -5.215 1.00 90.62 207 MET A N 1
ATOM 1585 C CA . MET A 1 207 ? -1.276 -4.660 -4.642 1.00 90.62 207 MET A CA 1
ATOM 1586 C C . MET A 1 207 ? -2.572 -5.239 -4.072 1.00 90.62 207 MET A C 1
ATOM 1588 O O . MET A 1 207 ? -2.937 -4.899 -2.948 1.00 90.62 207 MET A O 1
ATOM 1592 N N . VAL A 1 208 ? -3.234 -6.142 -4.800 1.00 93.06 208 VAL A N 1
ATOM 1593 C CA . VAL A 1 208 ? -4.466 -6.796 -4.330 1.00 93.06 208 VAL A CA 1
ATOM 1594 C C . VAL A 1 208 ? -4.183 -7.677 -3.113 1.00 93.06 208 VAL A C 1
ATOM 1596 O O . VAL A 1 208 ? -4.843 -7.540 -2.084 1.00 93.06 208 VAL A O 1
ATOM 1599 N N . VAL A 1 209 ? -3.167 -8.540 -3.190 1.00 95.00 209 VAL A N 1
ATOM 1600 C CA . VAL A 1 209 ? -2.819 -9.464 -2.096 1.00 95.00 209 VAL A CA 1
ATOM 1601 C C . VAL A 1 209 ? -2.423 -8.705 -0.829 1.00 95.00 209 VAL A C 1
ATOM 1603 O O . VAL A 1 209 ? -2.882 -9.028 0.265 1.00 95.00 209 VAL A O 1
ATOM 1606 N N . VAL A 1 210 ? -1.607 -7.661 -0.962 1.00 93.69 210 VAL A N 1
ATOM 1607 C CA . VAL A 1 210 ? -1.121 -6.861 0.169 1.00 93.69 210 VAL A CA 1
ATOM 1608 C C . VAL A 1 210 ? -2.236 -6.012 0.764 1.00 93.69 210 VAL A C 1
ATOM 1610 O O . VAL A 1 210 ? -2.271 -5.824 1.977 1.00 93.69 210 VAL A O 1
ATOM 1613 N N . MET A 1 211 ? -3.176 -5.529 -0.051 1.00 93.75 211 MET A N 1
ATOM 1614 C CA . MET A 1 211 ? -4.377 -4.858 0.444 1.00 93.75 211 MET A CA 1
ATOM 1615 C C . MET A 1 211 ? -5.223 -5.805 1.302 1.00 93.75 211 MET A C 1
ATOM 1617 O O . MET A 1 211 ? -5.614 -5.423 2.404 1.00 93.75 211 MET A O 1
ATOM 1621 N N . LEU A 1 212 ? -5.459 -7.036 0.834 1.00 94.62 212 LEU A N 1
ATOM 1622 C CA . LEU A 1 212 ? -6.184 -8.058 1.596 1.00 94.62 212 LEU A CA 1
ATOM 1623 C C . LEU A 1 212 ? -5.451 -8.397 2.899 1.00 94.62 212 LEU A C 1
ATOM 1625 O O . LEU A 1 212 ? -6.068 -8.386 3.962 1.00 94.62 212 LEU A O 1
ATOM 1629 N N . TRP A 1 213 ? -4.133 -8.619 2.834 1.00 95.06 213 TRP A N 1
ATOM 1630 C CA . TRP A 1 213 ? -3.289 -8.817 4.016 1.00 95.06 213 TRP A CA 1
ATOM 1631 C C . TRP A 1 213 ? -3.445 -7.667 5.011 1.00 95.06 213 TRP A C 1
ATOM 1633 O O . TRP A 1 213 ? -3.775 -7.897 6.172 1.00 95.06 213 TRP A O 1
ATOM 1643 N N . ASN A 1 214 ? -3.262 -6.427 4.554 1.00 94.31 214 ASN A N 1
ATOM 1644 C CA . ASN A 1 214 ? -3.349 -5.250 5.406 1.00 94.31 214 ASN A CA 1
ATOM 1645 C C . ASN A 1 214 ? -4.743 -5.109 6.024 1.00 94.31 214 ASN A C 1
ATOM 1647 O O . ASN A 1 214 ? -4.841 -4.761 7.198 1.00 94.31 214 ASN A O 1
ATOM 1651 N N . PHE A 1 215 ? -5.812 -5.398 5.281 1.00 95.31 215 PHE A N 1
ATOM 1652 C CA . PHE A 1 215 ? -7.166 -5.360 5.819 1.00 95.31 215 PHE A CA 1
ATOM 1653 C C . PHE A 1 215 ? -7.371 -6.416 6.908 1.00 95.31 215 PHE A C 1
ATOM 1655 O O . PHE A 1 215 ? -7.716 -6.066 8.037 1.00 95.31 215 PHE A O 1
ATOM 1662 N N . PHE A 1 216 ? -7.135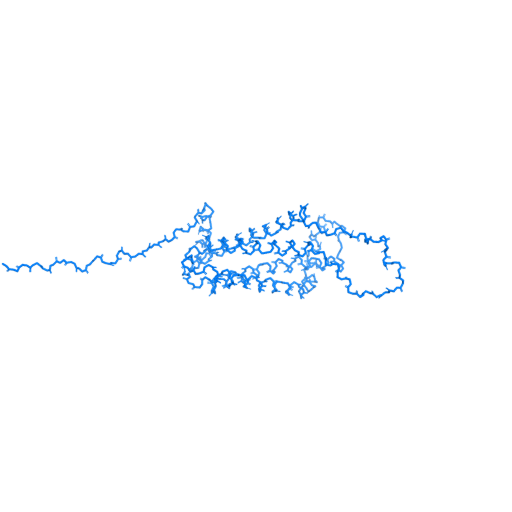 -7.693 6.598 1.00 95.56 216 PHE A N 1
ATOM 1663 C CA . PHE A 1 216 ? -7.430 -8.790 7.521 1.00 95.56 216 PHE A CA 1
ATOM 1664 C C . PHE A 1 216 ? -6.503 -8.792 8.735 1.00 95.56 216 PHE A C 1
ATOM 1666 O O . PHE A 1 216 ? -6.975 -8.948 9.861 1.00 95.56 216 PHE A O 1
ATOM 1673 N N . ALA A 1 217 ? -5.206 -8.545 8.548 1.00 95.50 217 ALA A N 1
ATOM 1674 C CA . ALA A 1 217 ? -4.274 -8.444 9.665 1.00 95.50 217 ALA A CA 1
ATOM 1675 C C . ALA A 1 217 ? -4.675 -7.304 10.614 1.00 95.50 217 ALA A C 1
ATOM 1677 O O . ALA A 1 217 ? -4.706 -7.498 11.828 1.00 95.50 217 ALA A O 1
ATOM 1678 N N . ASN A 1 218 ? -5.068 -6.135 10.091 1.00 94.75 218 ASN A N 1
ATOM 1679 C CA . ASN A 1 218 ? -5.545 -5.047 10.946 1.00 94.75 218 ASN A CA 1
ATOM 1680 C C . ASN A 1 218 ? -6.901 -5.364 11.586 1.00 94.75 218 ASN A C 1
ATOM 1682 O O . ASN A 1 218 ? -7.087 -5.065 12.763 1.00 94.75 218 ASN A O 1
ATOM 1686 N N . ARG A 1 219 ? -7.824 -5.998 10.855 1.00 93.81 219 ARG A N 1
ATOM 1687 C CA . ARG A 1 219 ? -9.138 -6.406 11.369 1.00 93.81 219 ARG A CA 1
ATOM 1688 C C . ARG A 1 219 ? -9.024 -7.349 12.565 1.00 93.81 219 ARG A C 1
ATOM 1690 O O . ARG A 1 219 ? -9.760 -7.170 13.531 1.00 93.81 219 ARG A O 1
ATOM 1697 N N . TYR A 1 220 ? -8.139 -8.343 12.490 1.00 92.94 220 TYR A N 1
ATOM 1698 C CA . TYR A 1 220 ? -8.022 -9.390 13.509 1.00 92.94 220 TYR A CA 1
ATOM 1699 C C . TYR A 1 220 ? -6.982 -9.099 14.592 1.00 92.94 220 TYR A C 1
ATOM 1701 O O . TYR A 1 220 ? -7.041 -9.718 15.652 1.00 92.94 220 TYR A O 1
ATOM 1709 N N . TRP A 1 221 ? -6.040 -8.176 14.363 1.00 93.12 221 TRP A N 1
ATOM 1710 C CA . TRP A 1 221 ? -4.991 -7.867 15.340 1.00 93.12 221 TRP A CA 1
ATOM 1711 C C . TRP A 1 221 ? -5.044 -6.438 15.886 1.00 93.12 221 TRP A C 1
ATOM 1713 O O . TRP A 1 221 ? -5.036 -6.260 17.104 1.00 93.12 221 TRP A O 1
ATOM 1723 N N . THR A 1 222 ? -5.095 -5.426 15.017 1.00 90.31 222 THR A N 1
ATOM 1724 C CA . THR A 1 222 ? -5.080 -4.007 15.426 1.00 90.31 222 THR A CA 1
ATOM 1725 C C . THR A 1 222 ? -6.428 -3.557 15.993 1.00 90.31 222 THR A C 1
ATOM 1727 O O . THR A 1 222 ? -6.465 -2.850 16.996 1.00 90.31 222 THR A O 1
ATOM 1730 N N . PHE A 1 223 ? -7.523 -3.988 15.363 1.00 89.75 223 PHE A N 1
ATOM 1731 C CA . PHE A 1 223 ? -8.911 -3.634 15.690 1.00 89.75 223 PHE A CA 1
ATOM 1732 C C . PHE A 1 223 ? -9.712 -4.870 16.114 1.00 89.75 223 PHE A C 1
ATOM 1734 O O . PHE A 1 223 ? -10.871 -5.057 15.738 1.00 89.75 223 PHE A O 1
ATOM 1741 N N . ASN A 1 224 ? -9.053 -5.758 16.859 1.00 86.81 224 ASN A N 1
ATOM 1742 C CA . ASN A 1 224 ? -9.617 -7.030 17.306 1.00 86.81 224 ASN A CA 1
ATOM 1743 C C . ASN A 1 224 ? -10.769 -6.881 18.312 1.00 86.81 224 ASN A C 1
ATOM 1745 O O . ASN A 1 224 ? -11.429 -7.859 18.638 1.00 86.81 224 ASN A O 1
ATOM 1749 N N . ASP A 1 225 ? -10.976 -5.670 18.813 1.00 80.06 225 ASP A N 1
ATOM 1750 C CA . ASP A 1 225 ? -11.986 -5.276 19.782 1.00 80.06 225 ASP A CA 1
ATOM 1751 C C . ASP A 1 225 ? -13.286 -4.785 19.141 1.00 80.06 225 ASP A C 1
ATOM 1753 O O . ASP A 1 225 ? -14.233 -4.469 19.852 1.00 80.06 225 ASP A O 1
ATOM 1757 N N . VAL A 1 226 ? -13.320 -4.690 17.813 1.00 81.75 226 VAL A N 1
ATOM 1758 C CA . VAL A 1 226 ? -14.503 -4.264 17.074 1.00 81.75 226 VAL A CA 1
ATOM 1759 C C . VAL A 1 226 ? -15.279 -5.495 16.609 1.00 81.75 226 VAL A C 1
ATOM 1761 O O . VAL A 1 226 ? -14.720 -6.345 15.909 1.00 81.75 226 VAL A O 1
ATOM 1764 N N . ASP A 1 227 ? -16.572 -5.547 16.929 1.00 67.06 227 ASP A N 1
ATOM 1765 C CA . ASP A 1 227 ? -17.506 -6.577 16.456 1.00 67.06 227 ASP A CA 1
ATOM 1766 C C . ASP A 1 227 ? -17.974 -6.271 15.022 1.00 67.06 227 ASP A C 1
ATOM 1768 O O . ASP A 1 227 ? -18.544 -5.184 14.754 1.00 67.06 227 ASP A O 1
#

Foldseek 3Di:
DDDDDDDDDPPPPPDDPPPLDFPDDPCLVVLLVVLVVPVVVHSLLSSLLVLLVVLLVVLVVQLVVQLVVLCVPPQPQDDPPCPPVNDDPVPDPDPPPPDPPPPSVSSVVSNVVSNVVSLVSSLVSSCRHSPVVLVVDDSVVLSVQLVVLLVVLVVVLVVQLVVWLLVQLVVCVVVCQVVVCVVPVPDDDDSVVSSVVSSVVSNVVSVVVSSVSSSVSCCCPSNVVGD

Sequence (227 aa):
MTGSEAGITESNEAVTGQTTRGFHTPIDKIIEAIAARFGGEKAKELERFIKFAIVGITGAVVDLGLLALLQVTFLPPAAYISSPLGFSLATLPLNMEIFAIPLHFNVAVATTIAFIAAVVSNFIWTMLWVYPESRSRSKRRQLVQFAFISVIGWSARTLWITLMYVSIGAWIAPMLEPLIQVFNATFTLDPVSEKSIGSVVAQLIAMVVVMLWNFFANRYWTFNDVD

pLDDT: mean 81.66, std 17.18, range [41.34, 97.0]

Secondary structure (DSSP, 8-state):
--------SS--S------------TTHHHHHHHHHHH-GGGHHHHHHHHHHHHHHHHHHHHHHHHHHHHHHHTS--------TTS--GGGSS-----------HHHHHHHHHHHHHHHHHHHHHIIIII-GGGGGS-HHHHHHHHHHHHHHHHHHHHHHHHHHHHHHHHHHHHHHHHHHHHH-TT----HHHHHHHHHHHHHHHHHHHHHHHHHHHIIIIITTT--

Radius of gyration: 26.8 Å; chains: 1; bounding box: 91×38×94 Å